Protein AF-A0A9W9HUF3-F1 (afdb_monomer_lite)

Secondary structure (DSSP, 8-state):
-PPP--PPP-PPP------------------------------PPPPPP--------PPP------------PPPPTTHHHHHHHHHSPPPPP--TTT-PPPTT--SSHHHHTT--HHHHHHHHHHTT-BSSPPGGGGGSSS-----BTSTTGGG--HHHHHHHHHHHTT-TTSTT--S--PPP-----------------

pLDDT: mean 72.05, std 20.91, range [35.06, 96.88]

Sequence (201 aa):
MPSSHFPLQRRSSCDSICSESVSVESVESIEMSSSSTSSCPSAQPSPPPYRTSSASQQPAVEPLPSTNRIKKRKFHSDFEDTLHNLARPLLPFVNNDTGAIHPEFPRTPCAFNLLTSDQLDSLARHYHQVWPAQPPTNTYPHRVRPWVGAPDESCIDLATKRQRFGHFIGMPGYLEFSNSALPIPQPMDAEGRSKRRKEEN

Organism: NCBI:txid189055

Structure (mmCIF, N/CA/C/O backbone):
data_AF-A0A9W9HUF3-F1
#
_entry.id   AF-A0A9W9HUF3-F1
#
loop_
_atom_site.group_PDB
_atom_site.id
_atom_site.type_symbol
_atom_site.label_atom_id
_atom_site.label_alt_id
_atom_site.label_comp_id
_atom_site.label_asym_id
_atom_site.label_entity_id
_atom_site.label_seq_id
_atom_site.pdbx_PDB_ins_code
_atom_site.Cartn_x
_atom_site.Cartn_y
_atom_site.Cartn_z
_atom_site.occupancy
_atom_site.B_iso_or_equiv
_atom_site.auth_seq_id
_atom_site.auth_comp_id
_atom_site.auth_asym_id
_atom_site.auth_atom_id
_atom_site.pdbx_PDB_model_num
ATOM 1 N N . MET A 1 1 ? 55.734 37.097 -0.433 1.00 44.16 1 MET A N 1
ATOM 2 C CA . MET A 1 1 ? 54.771 37.146 -1.554 1.00 44.16 1 MET A CA 1
ATOM 3 C C . MET A 1 1 ? 54.767 35.776 -2.228 1.00 44.16 1 MET A C 1
ATOM 5 O O . MET A 1 1 ? 55.731 35.473 -2.919 1.00 44.16 1 MET A O 1
ATOM 9 N N . PRO A 1 2 ? 53.791 34.904 -1.917 1.00 55.53 2 PRO A N 1
ATOM 10 C CA . PRO A 1 2 ? 53.723 33.534 -2.432 1.00 55.53 2 PRO A CA 1
ATOM 11 C C . PRO A 1 2 ? 53.022 33.476 -3.800 1.00 55.53 2 PRO A C 1
ATOM 13 O O . PRO A 1 2 ? 51.989 34.112 -3.989 1.00 55.53 2 PRO A O 1
ATOM 16 N N . SER A 1 3 ? 53.573 32.698 -4.738 1.00 57.19 3 SER A N 1
ATOM 17 C CA . SER A 1 3 ? 52.897 32.334 -5.992 1.00 57.19 3 SER A CA 1
ATOM 18 C C . SER A 1 3 ? 52.053 31.081 -5.776 1.00 57.19 3 SER A C 1
ATOM 20 O O . SER A 1 3 ? 52.559 30.032 -5.383 1.00 57.19 3 SER A O 1
ATOM 22 N N . SER A 1 4 ? 50.754 31.230 -6.004 1.00 63.00 4 SER A N 1
ATOM 23 C CA . SER A 1 4 ? 49.713 30.213 -5.920 1.00 63.00 4 SER A CA 1
ATOM 24 C C . SER A 1 4 ? 49.682 29.345 -7.180 1.00 63.00 4 SER A C 1
ATOM 26 O O . SER A 1 4 ? 49.615 29.844 -8.300 1.00 63.00 4 SER A O 1
ATOM 28 N N . HIS A 1 5 ? 49.687 28.028 -6.983 1.00 57.16 5 HIS A N 1
ATOM 29 C CA . HIS A 1 5 ? 49.526 27.019 -8.025 1.00 57.16 5 HIS A CA 1
ATOM 30 C C . HIS A 1 5 ? 48.136 26.382 -7.857 1.00 57.16 5 HIS A C 1
ATOM 32 O O . HIS A 1 5 ? 47.891 25.690 -6.872 1.00 57.16 5 HIS A O 1
ATOM 38 N N . PHE A 1 6 ? 47.224 26.623 -8.801 1.00 55.53 6 PHE A N 1
ATOM 39 C CA . PHE A 1 6 ? 45.925 25.944 -8.907 1.00 55.53 6 PHE A CA 1
ATOM 40 C C . PHE A 1 6 ? 45.850 25.238 -10.269 1.00 55.53 6 PHE A C 1
ATOM 42 O O . PHE A 1 6 ? 45.973 25.917 -11.290 1.00 55.53 6 PHE A O 1
ATOM 49 N N . PRO A 1 7 ? 45.643 23.910 -10.335 1.00 61.41 7 PRO A N 1
ATOM 50 C CA . PRO A 1 7 ? 45.345 23.234 -11.588 1.00 61.41 7 PRO A CA 1
ATOM 51 C C . PRO A 1 7 ? 43.842 23.238 -11.903 1.00 61.41 7 PRO A C 1
ATOM 53 O O . PRO A 1 7 ? 42.991 22.980 -11.053 1.00 61.41 7 PRO A O 1
ATOM 56 N N . LEU A 1 8 ? 43.565 23.541 -13.172 1.00 58.16 8 LEU A N 1
ATOM 57 C CA . LEU A 1 8 ? 42.262 23.672 -13.816 1.00 58.16 8 LEU A CA 1
ATOM 58 C C . LEU A 1 8 ? 41.515 22.337 -13.975 1.00 58.16 8 LEU A C 1
ATOM 60 O O . LEU A 1 8 ? 42.095 21.272 -14.187 1.00 58.16 8 LEU A O 1
ATOM 64 N N . GLN A 1 9 ? 40.190 22.465 -13.927 1.00 46.97 9 GLN A N 1
ATOM 65 C CA . GLN A 1 9 ? 39.161 21.445 -14.111 1.00 46.97 9 GLN A CA 1
ATOM 66 C C . GLN A 1 9 ? 39.239 20.753 -15.486 1.00 46.97 9 GLN A C 1
ATOM 68 O O . GLN A 1 9 ? 39.211 21.412 -16.524 1.00 46.97 9 GLN A O 1
ATOM 73 N N . ARG A 1 10 ? 39.199 19.412 -15.503 1.00 47.88 10 ARG A N 1
ATOM 74 C CA . ARG A 1 10 ? 38.750 18.631 -16.669 1.00 47.88 10 ARG A CA 1
ATOM 75 C C . ARG A 1 10 ? 37.233 18.461 -16.591 1.00 47.88 10 ARG A C 1
ATOM 77 O O . ARG A 1 10 ? 36.740 17.710 -15.756 1.00 47.88 10 ARG A O 1
ATOM 84 N N . ARG A 1 11 ? 36.496 19.137 -17.474 1.00 48.62 11 ARG A N 1
ATOM 85 C CA . ARG A 1 11 ? 35.105 18.786 -17.790 1.00 48.62 11 ARG A CA 1
ATOM 86 C C . ARG A 1 11 ? 35.121 17.654 -18.818 1.00 48.62 11 ARG A C 1
ATOM 88 O O . ARG A 1 11 ? 35.732 17.789 -19.873 1.00 48.62 11 ARG A O 1
ATOM 95 N N . SER A 1 12 ? 34.494 16.538 -18.460 1.00 53.53 12 SER A N 1
ATOM 96 C CA . SER A 1 12 ? 34.279 15.378 -19.324 1.00 53.53 12 SER A CA 1
ATOM 97 C C . SER A 1 12 ? 33.057 15.621 -20.203 1.00 53.53 12 SER A C 1
ATOM 99 O O . SER A 1 12 ? 31.990 15.960 -19.698 1.00 53.53 12 SER A O 1
ATOM 101 N N . SER A 1 13 ? 33.256 15.449 -21.506 1.00 47.47 13 SER A N 1
ATOM 102 C CA . SER A 1 13 ? 32.256 15.498 -22.568 1.00 47.47 13 SER A CA 1
ATOM 103 C C . SER A 1 13 ? 31.589 14.128 -22.723 1.00 47.47 13 SER A C 1
ATOM 105 O O . SER A 1 13 ? 32.287 13.114 -22.709 1.00 47.47 13 SER A O 1
ATOM 107 N N . CYS A 1 14 ? 30.265 14.101 -22.867 1.00 45.09 14 CYS A N 1
ATOM 108 C CA . CYS A 1 14 ? 29.537 13.018 -23.531 1.00 45.09 14 CYS A CA 1
ATOM 109 C C . CYS A 1 14 ? 28.148 13.523 -23.952 1.00 45.09 14 CYS A C 1
ATOM 111 O O . CYS A 1 14 ? 27.164 13.358 -23.239 1.00 45.09 14 CYS A O 1
ATOM 113 N N . ASP A 1 15 ? 28.089 14.160 -25.121 1.00 39.66 15 ASP A N 1
ATOM 114 C CA . ASP A 1 15 ? 26.855 14.296 -25.893 1.00 39.66 15 ASP A CA 1
ATOM 115 C C . ASP A 1 15 ? 26.595 12.967 -26.614 1.00 39.66 15 ASP A C 1
ATOM 117 O O . ASP A 1 15 ? 27.444 12.479 -27.364 1.00 39.66 15 ASP A O 1
ATOM 121 N N . SER A 1 16 ? 25.431 12.362 -26.381 1.00 51.06 16 SER A N 1
ATOM 122 C CA . SER A 1 16 ? 24.942 11.228 -27.165 1.00 51.06 16 SER A CA 1
ATOM 123 C C . SER A 1 16 ? 23.514 11.529 -27.604 1.00 51.06 16 SER A C 1
ATOM 125 O O . SER A 1 16 ? 22.585 11.550 -26.800 1.00 51.06 16 SER A O 1
ATOM 127 N N . ILE A 1 17 ? 23.392 11.843 -28.892 1.00 43.03 17 ILE A N 1
ATOM 128 C CA . ILE A 1 17 ? 22.164 12.162 -29.615 1.00 43.03 17 ILE A CA 1
ATOM 129 C C . ILE A 1 17 ? 21.750 10.904 -30.384 1.00 43.03 17 ILE A C 1
ATOM 131 O O . ILE A 1 17 ? 22.512 10.428 -31.220 1.00 43.03 17 ILE A O 1
ATOM 135 N N . CYS A 1 18 ? 20.554 10.391 -30.105 1.00 35.91 18 CYS A N 1
ATOM 136 C CA . CYS A 1 18 ? 19.754 9.444 -30.897 1.00 35.91 18 CYS A CA 1
ATOM 137 C C . CYS A 1 18 ? 18.349 9.486 -30.257 1.00 35.91 18 CYS A C 1
ATOM 139 O O . CYS A 1 18 ? 18.253 9.383 -29.041 1.00 35.91 18 CYS A O 1
ATOM 141 N N . SER A 1 19 ? 17.218 9.683 -30.924 1.00 39.12 19 SER A N 1
ATOM 142 C CA . SER A 1 19 ? 16.877 9.587 -32.336 1.00 39.12 19 SER A CA 1
ATOM 143 C C . SER A 1 19 ? 15.583 10.370 -32.563 1.00 39.12 19 SER A C 1
ATOM 145 O O . SER A 1 19 ? 14.679 10.316 -31.733 1.00 39.12 19 SER A O 1
ATOM 147 N N . GLU A 1 20 ? 15.461 11.019 -33.714 1.00 45.12 20 GLU A N 1
ATOM 148 C CA . GLU A 1 20 ? 14.198 11.553 -34.213 1.00 45.12 20 GLU A CA 1
ATOM 149 C C . GLU A 1 20 ? 14.094 11.144 -35.684 1.00 45.12 20 GLU A C 1
ATOM 151 O O . GLU A 1 20 ? 14.932 11.520 -36.504 1.00 45.12 20 GLU A O 1
ATOM 156 N N . SER A 1 21 ? 13.121 10.304 -36.030 1.00 50.41 21 SER A N 1
ATOM 157 C CA . SER A 1 21 ? 12.508 10.329 -37.362 1.00 50.41 21 SER A CA 1
ATOM 158 C C . SER A 1 21 ? 11.161 9.631 -37.326 1.00 50.41 21 SER A C 1
ATOM 160 O O . SER A 1 21 ? 11.008 8.488 -36.903 1.00 50.41 21 SER A O 1
ATOM 162 N N . VAL A 1 22 ? 10.198 10.407 -37.783 1.00 43.16 22 VAL A N 1
ATOM 163 C CA . VAL A 1 22 ? 8.779 10.151 -37.937 1.00 43.16 22 VAL A CA 1
ATOM 164 C C . VAL A 1 22 ? 8.557 9.320 -39.204 1.00 43.16 22 VAL A C 1
ATOM 166 O O . VAL A 1 22 ? 9.267 9.493 -40.193 1.00 43.16 22 VAL A O 1
ATOM 169 N N . SER A 1 23 ? 7.525 8.481 -39.229 1.00 40.41 23 SER A N 1
ATOM 170 C CA . SER A 1 23 ? 6.795 8.200 -40.468 1.00 40.41 23 SER A CA 1
ATOM 171 C C . SER A 1 23 ? 5.315 8.035 -40.148 1.00 40.41 23 SER A C 1
ATOM 173 O O . SER A 1 23 ? 4.920 7.269 -39.272 1.00 40.41 23 SER A O 1
ATOM 175 N N . VAL A 1 24 ? 4.551 8.881 -40.826 1.00 52.69 24 VAL A N 1
ATOM 176 C CA . VAL A 1 24 ? 3.103 9.069 -40.821 1.00 52.69 24 VAL A CA 1
ATOM 177 C C . VAL A 1 24 ? 2.468 8.287 -41.977 1.00 52.69 24 VAL A C 1
ATOM 179 O O . VAL A 1 24 ? 3.183 7.821 -42.860 1.00 52.69 24 VAL A O 1
ATOM 182 N N . GLU A 1 25 ? 1.129 8.277 -41.972 1.00 40.25 25 GLU A N 1
ATOM 183 C CA . GLU A 1 25 ? 0.195 7.916 -43.058 1.00 40.25 25 GLU A CA 1
ATOM 184 C C . GLU A 1 25 ? -0.125 6.410 -43.209 1.00 40.25 25 GLU A C 1
ATOM 186 O O . GLU A 1 25 ? 0.747 5.565 -43.089 1.00 40.25 25 GLU A O 1
ATOM 191 N N . SER A 1 26 ? -1.361 5.966 -43.469 1.00 48.19 26 SER A N 1
ATOM 192 C CA . SER A 1 26 ? -2.601 6.681 -43.784 1.00 48.19 26 SER A CA 1
ATOM 193 C C . SER A 1 26 ? -3.854 5.794 -43.604 1.00 48.19 26 SER A C 1
ATOM 195 O O . SER A 1 26 ? -3.780 4.583 -43.421 1.00 48.19 26 SER A O 1
ATOM 197 N N . VAL A 1 27 ? -4.975 6.513 -43.639 1.00 54.97 27 VAL A N 1
ATOM 198 C CA . VAL A 1 27 ? -6.432 6.271 -43.602 1.00 54.97 27 VAL A CA 1
ATOM 199 C C . VAL A 1 27 ? -7.062 5.035 -44.286 1.00 54.97 27 VAL A C 1
ATOM 201 O O . VAL A 1 27 ? -6.597 4.596 -45.327 1.00 54.97 27 VAL A O 1
ATOM 204 N N . GLU A 1 28 ? -8.183 4.548 -43.720 1.00 46.16 28 GLU A N 1
ATOM 205 C CA . GLU A 1 28 ? -9.570 4.466 -44.281 1.00 46.16 28 GLU A CA 1
ATOM 206 C C . GLU A 1 28 ? -10.438 3.551 -43.372 1.00 46.16 28 GLU A C 1
ATOM 208 O O . GLU A 1 28 ? -10.031 2.444 -43.040 1.00 46.16 28 GLU A O 1
ATOM 213 N N . SER A 1 29 ? -11.480 4.068 -42.699 1.00 39.47 29 SER A N 1
ATOM 214 C CA . SER A 1 29 ? -12.915 4.085 -43.098 1.00 39.47 29 SER A CA 1
ATOM 215 C C . SER A 1 29 ? -13.524 2.663 -43.182 1.00 39.47 29 SER A C 1
ATOM 217 O O . SER A 1 29 ? -13.001 1.816 -43.890 1.00 39.47 29 SER A O 1
ATOM 219 N N . ILE A 1 30 ? -14.605 2.298 -42.471 1.00 45.31 30 ILE A N 1
ATOM 220 C CA . ILE A 1 30 ? -16.017 2.465 -42.892 1.00 45.31 30 ILE A CA 1
ATOM 221 C C . ILE A 1 30 ? -16.962 1.819 -41.828 1.00 45.31 30 ILE A C 1
ATOM 223 O O . ILE A 1 30 ? -16.686 0.728 -41.341 1.00 45.31 30 ILE A O 1
ATOM 227 N N . GLU A 1 31 ? -18.060 2.534 -41.528 1.00 41.94 31 GLU A N 1
ATOM 228 C CA . GLU A 1 31 ? -19.448 2.154 -41.128 1.00 41.94 31 GLU A CA 1
ATOM 229 C C . GLU A 1 31 ? -19.742 1.203 -39.942 1.00 41.94 31 GLU A C 1
ATOM 231 O O . GLU A 1 31 ? -19.296 0.068 -39.857 1.00 41.94 31 GLU A O 1
ATOM 236 N N . MET A 1 32 ? -20.447 1.689 -38.907 1.00 46.16 32 MET A N 1
ATOM 237 C CA . MET A 1 32 ? -21.922 1.741 -38.747 1.00 46.16 32 MET A CA 1
ATOM 238 C C . MET A 1 32 ? -22.601 0.366 -38.743 1.00 46.16 32 MET A C 1
ATOM 240 O O . MET A 1 32 ? -22.828 -0.219 -39.795 1.00 46.16 32 MET A O 1
ATOM 244 N N . SER A 1 33 ? -23.063 -0.075 -37.566 1.00 43.34 33 SER A N 1
ATOM 245 C CA . SER A 1 33 ? -24.396 -0.674 -37.407 1.00 43.34 33 SER A CA 1
ATOM 246 C C . SER A 1 33 ? -24.811 -0.822 -35.944 1.00 43.34 33 SER A C 1
ATOM 248 O O . SER A 1 33 ? -24.026 -1.108 -35.045 1.00 43.34 33 SER A O 1
ATOM 250 N N . SER A 1 34 ? -26.094 -0.565 -35.768 1.00 44.62 34 SER A N 1
ATOM 251 C CA . SER A 1 34 ? -26.880 -0.399 -34.558 1.00 44.62 34 SER A CA 1
ATOM 252 C C . SER A 1 34 ? -27.378 -1.728 -33.978 1.00 44.62 34 SER A C 1
ATOM 254 O O . SER A 1 34 ? -27.395 -2.747 -34.663 1.00 44.62 34 SER A O 1
ATOM 256 N N . SER A 1 35 ? -27.996 -1.609 -32.797 1.00 35.06 35 SER A N 1
ATOM 257 C CA . SER A 1 35 ? -29.139 -2.401 -32.299 1.00 35.06 35 SER A CA 1
ATOM 258 C C . SER A 1 35 ? -28.846 -3.438 -31.209 1.00 35.06 35 SER A C 1
ATOM 260 O O . SER A 1 35 ? -28.323 -4.516 -31.452 1.00 35.06 35 SER A O 1
ATOM 262 N N . SER A 1 36 ? -29.303 -3.085 -30.004 1.00 41.81 36 SER A N 1
ATOM 263 C CA . SER A 1 36 ? -30.320 -3.807 -29.226 1.00 41.81 36 SER A CA 1
ATOM 264 C C . SER A 1 36 ? -30.256 -5.338 -29.181 1.00 41.81 36 SER A C 1
ATOM 266 O O . SER A 1 36 ? -30.530 -6.000 -30.173 1.00 41.81 36 SER A O 1
ATOM 268 N N . THR A 1 37 ? -30.142 -5.914 -27.982 1.00 41.84 37 THR A N 1
ATOM 269 C CA . THR A 1 37 ? -31.253 -6.646 -27.331 1.00 41.84 37 THR A CA 1
ATOM 270 C C . THR A 1 37 ? -30.838 -7.219 -25.972 1.00 41.84 37 THR A C 1
ATOM 272 O O . THR A 1 37 ? -29.719 -7.664 -25.748 1.00 41.84 37 THR A O 1
ATOM 275 N N . SER A 1 38 ? -31.806 -7.144 -25.061 1.00 48.00 38 SER A N 1
ATOM 276 C CA . SER A 1 38 ? -32.019 -7.930 -23.845 1.00 48.00 38 SER A CA 1
ATOM 277 C C . SER A 1 38 ? -31.370 -9.314 -23.796 1.00 48.00 38 SER A C 1
ATOM 279 O O . SER A 1 38 ? -31.411 -10.033 -24.790 1.00 48.00 38 SER A O 1
ATOM 281 N N . SER A 1 39 ? -30.983 -9.758 -22.593 1.00 41.34 39 SER A N 1
ATOM 282 C CA . SER A 1 39 ? -31.603 -10.915 -21.906 1.00 41.34 39 SER A CA 1
ATOM 283 C C . SER A 1 39 ? -30.833 -11.290 -20.639 1.00 41.34 39 SER A C 1
ATOM 285 O O . SER A 1 39 ? -29.720 -11.803 -20.700 1.00 41.34 39 SER A O 1
ATOM 287 N N . CYS A 1 40 ? -31.467 -11.103 -19.485 1.00 41.81 40 CYS A N 1
ATOM 288 C CA . CYS A 1 40 ? -31.129 -11.824 -18.263 1.00 41.81 40 CYS A CA 1
ATOM 289 C C . CYS A 1 40 ? -31.580 -13.288 -18.393 1.00 41.81 40 CYS A C 1
ATOM 291 O O . CYS A 1 40 ? -32.705 -13.521 -18.840 1.00 41.81 40 CYS A O 1
ATOM 293 N N . PRO A 1 41 ? -30.816 -14.253 -17.863 1.00 51.66 41 PRO A N 1
ATOM 294 C CA . PRO A 1 41 ? -31.404 -15.453 -17.297 1.00 51.66 41 PRO A CA 1
ATOM 295 C C . PRO A 1 41 ? -31.220 -15.462 -15.778 1.00 51.66 41 PRO A C 1
ATOM 297 O O . PRO A 1 41 ? -30.124 -15.555 -15.231 1.00 51.66 41 PRO A O 1
ATOM 300 N N . SER A 1 42 ? -32.370 -15.344 -15.123 1.00 46.62 42 SER A N 1
ATOM 301 C CA . SER A 1 42 ? -32.624 -15.694 -13.734 1.00 46.62 42 SER A CA 1
ATOM 302 C C . SER A 1 42 ? -32.342 -17.184 -13.512 1.00 46.62 42 SER A C 1
ATOM 304 O O . SER A 1 42 ? -32.842 -18.017 -14.266 1.00 46.62 42 SER A O 1
ATOM 306 N N . ALA A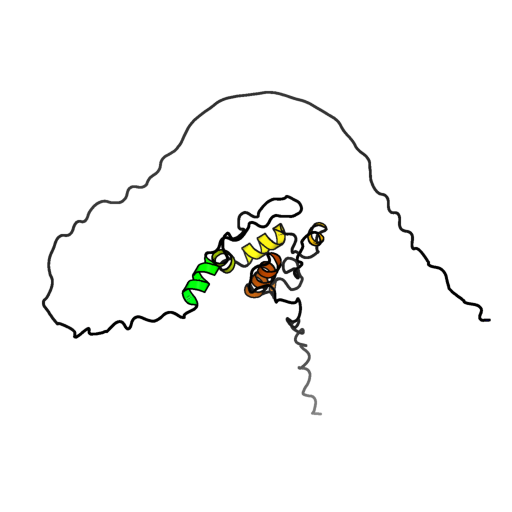 1 43 ? -31.584 -17.527 -12.472 1.00 44.72 43 ALA A 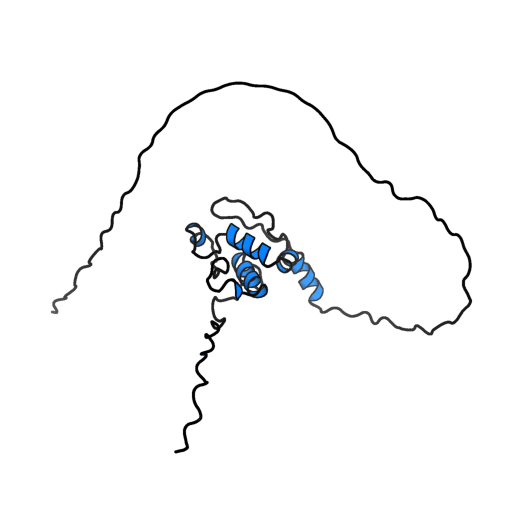N 1
ATOM 307 C CA . ALA A 1 43 ? -31.519 -18.890 -11.949 1.00 44.72 43 ALA A CA 1
ATOM 308 C C . ALA A 1 43 ? -31.251 -18.851 -10.436 1.00 44.72 43 ALA A C 1
ATOM 310 O O . ALA A 1 43 ? -30.134 -19.044 -9.964 1.00 44.72 43 ALA A O 1
ATOM 311 N N . GLN A 1 44 ? -32.309 -18.566 -9.674 1.00 55.03 44 GLN A N 1
ATOM 312 C CA . GLN A 1 44 ? -32.408 -18.954 -8.267 1.00 55.03 44 GLN A CA 1
ATOM 313 C C . GLN A 1 44 ? -32.613 -20.474 -8.177 1.00 55.03 44 GLN A C 1
ATOM 315 O O . GLN A 1 44 ? -33.595 -20.971 -8.730 1.00 55.03 44 GLN A O 1
ATOM 320 N N . PRO A 1 45 ? -31.795 -21.213 -7.415 1.00 54.44 45 PRO A N 1
ATOM 321 C CA . PRO A 1 45 ? -32.227 -22.472 -6.833 1.00 54.44 45 PRO A CA 1
ATOM 322 C C . PRO A 1 45 ? -32.958 -22.208 -5.508 1.00 54.44 45 PRO A C 1
ATOM 324 O O . PRO A 1 45 ? -32.459 -21.550 -4.595 1.00 54.44 45 PRO A O 1
ATOM 327 N N . SER A 1 46 ? -34.185 -22.710 -5.451 1.00 54.34 46 SER A N 1
ATOM 328 C CA . SER A 1 46 ? -35.129 -22.655 -4.338 1.00 54.34 46 SER A CA 1
ATOM 329 C C . SER A 1 46 ? -34.592 -23.361 -3.080 1.00 54.34 46 SER A C 1
ATOM 331 O O . SER A 1 46 ? -33.942 -24.400 -3.204 1.00 54.34 46 SER A O 1
ATOM 333 N N . PRO A 1 47 ? -34.902 -22.878 -1.863 1.00 66.94 47 PRO A N 1
ATOM 334 C CA . PRO A 1 47 ? -34.654 -23.638 -0.642 1.00 66.94 47 PRO A CA 1
ATOM 335 C C . PRO A 1 47 ? -35.673 -24.786 -0.490 1.00 66.94 47 PRO A C 1
ATOM 337 O O . PRO A 1 47 ? -36.851 -24.607 -0.819 1.00 66.94 47 PRO A O 1
ATOM 340 N N . PRO A 1 48 ? -35.257 -25.962 0.018 1.00 68.50 48 PRO A N 1
ATOM 341 C CA . PRO A 1 48 ? -36.164 -27.073 0.264 1.00 68.50 48 PRO A CA 1
ATOM 342 C C . PRO A 1 48 ? -37.136 -26.760 1.414 1.00 68.50 48 PRO A C 1
ATOM 344 O O . PRO A 1 48 ? -36.776 -26.064 2.369 1.00 68.50 48 PRO A O 1
ATOM 347 N N . PRO A 1 49 ? -38.365 -27.292 1.353 1.00 55.09 49 PRO A N 1
ATOM 348 C CA . PRO A 1 49 ? -39.382 -27.042 2.356 1.00 55.09 49 PRO A CA 1
ATOM 349 C C . PRO A 1 49 ? -39.387 -28.090 3.488 1.00 55.09 49 PRO A C 1
ATOM 351 O O . PRO A 1 49 ? -38.989 -29.239 3.316 1.00 55.09 49 PRO A O 1
ATOM 354 N N . TYR A 1 50 ? -39.956 -27.664 4.621 1.00 37.81 50 TYR A N 1
ATOM 355 C CA . TYR A 1 50 ? -40.480 -28.457 5.744 1.00 37.81 50 TYR A CA 1
ATOM 356 C C . TYR A 1 50 ? -39.475 -29.101 6.725 1.00 37.81 50 TYR A C 1
ATOM 358 O O . TYR A 1 50 ? -38.888 -30.143 6.459 1.00 37.81 50 TYR A O 1
ATOM 366 N N . ARG A 1 51 ? -39.469 -28.606 7.973 1.00 41.75 51 ARG A N 1
ATOM 367 C CA . ARG A 1 51 ? -40.042 -29.363 9.108 1.00 41.75 51 ARG A CA 1
ATOM 368 C C . ARG A 1 51 ? -40.174 -28.491 10.357 1.00 41.75 51 ARG A C 1
ATOM 370 O O . ARG A 1 51 ? -39.254 -28.350 11.155 1.00 41.75 51 ARG A O 1
ATOM 377 N N . THR A 1 52 ? -41.384 -27.982 10.563 1.00 46.44 52 THR A N 1
ATOM 378 C CA . THR A 1 52 ? -41.888 -27.645 11.894 1.00 46.44 52 THR A CA 1
ATOM 379 C C . THR A 1 52 ? -42.012 -28.953 12.670 1.00 46.44 52 THR A C 1
ATOM 381 O O . THR A 1 52 ? -42.852 -29.785 12.338 1.00 46.44 52 THR A O 1
ATOM 384 N N . SER A 1 53 ? -41.155 -29.160 13.667 1.00 47.47 53 SER A N 1
ATOM 385 C CA . SER A 1 53 ? -41.351 -30.203 14.675 1.00 47.47 53 SER A CA 1
ATOM 386 C C . SER A 1 53 ? -41.628 -29.516 16.001 1.00 47.47 53 SER A C 1
ATOM 388 O O . SER A 1 53 ? -40.751 -28.940 16.637 1.00 47.47 53 SER A O 1
ATOM 390 N N . SER A 1 54 ? -42.905 -29.530 16.345 1.00 43.41 54 SER A N 1
ATOM 391 C CA . SER A 1 54 ? -43.464 -29.217 17.645 1.00 43.41 54 SER A CA 1
ATOM 392 C C . SER A 1 54 ? -43.016 -30.229 18.703 1.00 43.41 54 SER A C 1
ATOM 394 O O . SER A 1 54 ? -43.172 -31.426 18.491 1.00 43.41 54 SER A O 1
ATOM 396 N N . ALA A 1 55 ? -42.619 -29.686 19.854 1.00 43.16 55 ALA A N 1
ATOM 397 C CA . ALA A 1 55 ? -42.935 -30.148 21.207 1.00 43.16 55 ALA A CA 1
ATOM 398 C C . ALA A 1 55 ? -42.389 -31.494 21.733 1.00 43.16 55 ALA A C 1
ATOM 400 O O . ALA A 1 55 ? -42.386 -32.519 21.061 1.00 43.16 55 ALA A O 1
ATOM 401 N N . SER A 1 56 ? -42.123 -31.459 23.050 1.00 43.03 56 SER A N 1
ATOM 402 C CA . SER A 1 56 ? -41.865 -32.574 23.978 1.00 43.03 56 SER A CA 1
ATOM 403 C C . SER A 1 56 ? -40.414 -33.099 23.947 1.00 43.03 56 SER A C 1
ATOM 405 O O . SER A 1 56 ? -39.938 -33.529 22.912 1.00 43.03 56 SER A O 1
ATOM 407 N N . GLN A 1 57 ? -39.618 -33.124 25.022 1.00 49.31 57 GLN A N 1
ATOM 408 C CA . GLN A 1 57 ? -39.887 -33.109 26.464 1.00 49.31 57 GLN A CA 1
ATOM 409 C C . GLN A 1 57 ? -38.664 -32.523 27.195 1.00 49.31 57 GLN A C 1
ATOM 411 O O . GLN A 1 57 ? -37.529 -32.892 26.898 1.00 49.31 57 GLN A O 1
ATOM 416 N N . GLN A 1 58 ? -38.891 -31.636 28.168 1.00 51.97 58 GLN A N 1
ATOM 417 C CA . GLN A 1 58 ? -37.909 -31.345 29.215 1.00 51.97 58 GLN A CA 1
ATOM 418 C C . GLN A 1 58 ? -37.978 -32.459 30.270 1.00 51.97 58 GLN A C 1
ATOM 420 O O . GLN A 1 58 ? -39.068 -32.699 30.793 1.00 51.97 58 GLN A O 1
ATOM 425 N N . PRO A 1 59 ? -36.859 -33.091 30.658 1.00 49.22 59 PRO A N 1
ATOM 426 C CA . PRO A 1 59 ? -36.740 -33.695 31.969 1.00 49.22 59 PRO A CA 1
ATOM 427 C C . PRO A 1 59 ? -36.292 -32.650 32.999 1.00 49.22 59 PRO A C 1
ATOM 429 O O . PRO 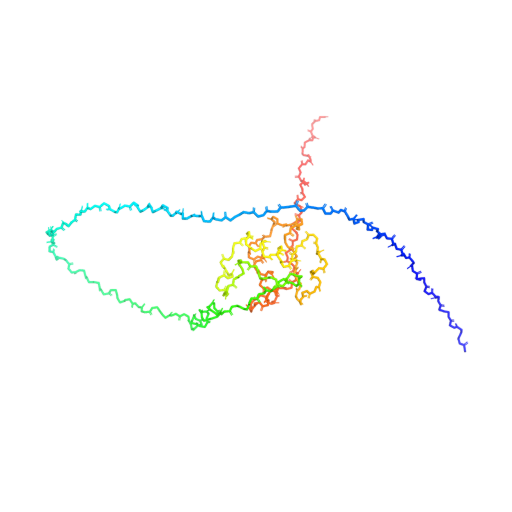A 1 59 ? -35.549 -31.708 32.717 1.00 49.22 59 PRO A O 1
ATOM 432 N N . ALA A 1 60 ? -36.835 -32.827 34.193 1.00 52.56 60 ALA A N 1
ATOM 433 C CA . ALA A 1 60 ? -36.799 -31.938 35.333 1.00 52.56 60 ALA A CA 1
ATOM 434 C C . ALA A 1 60 ? -35.400 -31.760 35.961 1.00 52.56 60 ALA A C 1
ATOM 436 O O . ALA A 1 60 ? -34.695 -32.727 36.215 1.00 52.56 60 ALA A O 1
ATOM 437 N N . VAL A 1 61 ? -35.094 -30.493 36.257 1.00 59.16 61 VAL A N 1
ATOM 438 C CA . VAL A 1 61 ? -34.450 -29.947 37.468 1.00 59.16 61 VAL A CA 1
ATOM 439 C C . VAL A 1 61 ? -33.191 -30.646 38.010 1.00 59.16 61 VAL A C 1
ATOM 441 O O . VAL A 1 61 ? -33.275 -31.586 38.791 1.00 59.16 61 VAL A O 1
ATOM 444 N N . GLU A 1 62 ? -32.041 -30.002 37.794 1.00 57.84 62 GLU A N 1
ATOM 445 C CA . GLU A 1 62 ? -30.995 -29.898 38.819 1.00 57.84 62 GLU A CA 1
ATOM 446 C C . GLU A 1 62 ? -30.424 -28.460 38.802 1.00 57.84 62 GLU A C 1
ATOM 448 O O . GLU A 1 62 ? -29.856 -28.035 37.789 1.00 57.84 62 GLU A O 1
ATOM 453 N N . PRO A 1 63 ? -30.627 -27.634 39.850 1.00 54.88 63 PRO A N 1
ATOM 454 C CA . PRO A 1 63 ? -30.119 -26.270 39.873 1.00 54.88 63 PRO A CA 1
ATOM 455 C C . PRO A 1 63 ? -28.638 -26.289 40.264 1.00 54.88 63 PRO A C 1
ATOM 457 O O . PRO A 1 63 ? -28.285 -26.314 41.442 1.00 54.88 63 PRO A O 1
ATOM 460 N N . LEU A 1 64 ? -27.757 -26.249 39.263 1.00 61.31 64 LEU A N 1
ATOM 461 C CA . LEU A 1 64 ? -26.343 -25.957 39.485 1.00 61.31 64 LEU A CA 1
ATOM 462 C C . LEU A 1 64 ? -26.207 -24.583 40.174 1.00 61.31 64 LEU A C 1
ATOM 464 O O . LEU A 1 64 ? -26.801 -23.610 39.693 1.00 61.31 64 LEU A O 1
ATOM 468 N N . PRO A 1 65 ? -25.373 -24.431 41.219 1.00 53.06 65 PRO A N 1
ATOM 469 C CA . PRO A 1 65 ? -24.999 -23.122 41.735 1.00 53.06 65 PRO A CA 1
ATOM 470 C C . PRO A 1 65 ? -24.052 -22.429 40.741 1.00 53.06 65 PRO A C 1
ATOM 472 O O . PRO A 1 65 ? -22.847 -22.323 40.956 1.00 53.06 65 PRO A O 1
ATOM 475 N N . SER A 1 66 ? -24.593 -21.929 39.627 1.00 59.00 66 SER A N 1
ATOM 476 C CA . SER A 1 66 ? -23.873 -21.043 38.713 1.00 59.00 66 SER A CA 1
ATOM 477 C C . SER A 1 66 ? -23.881 -19.629 39.285 1.00 59.00 66 SER A C 1
ATOM 479 O O . SER A 1 66 ? -24.588 -18.735 38.830 1.00 59.00 66 SER A O 1
ATOM 481 N N . THR A 1 67 ? -23.068 -19.414 40.316 1.00 59.72 67 THR A N 1
ATOM 482 C CA . THR A 1 67 ? -22.597 -18.070 40.665 1.00 59.72 67 THR A CA 1
ATOM 483 C C . THR A 1 67 ? -21.207 -17.852 40.081 1.00 59.72 67 THR A C 1
ATOM 485 O O . THR A 1 67 ? -20.303 -17.334 40.732 1.00 59.72 67 THR A O 1
ATOM 488 N N . ASN A 1 68 ? -21.034 -18.179 38.797 1.00 59.44 68 ASN A N 1
ATOM 489 C CA . ASN A 1 68 ? -19.948 -17.597 38.022 1.00 59.44 68 ASN A CA 1
ATOM 490 C C . ASN A 1 68 ? -20.279 -16.118 37.816 1.00 59.44 68 ASN A C 1
ATOM 492 O O . ASN A 1 68 ? -20.824 -15.707 36.795 1.00 59.44 68 ASN A O 1
ATOM 496 N N . ARG A 1 69 ? -19.966 -15.306 38.836 1.00 61.88 69 ARG A N 1
ATOM 497 C CA . ARG A 1 69 ? -19.818 -13.860 38.703 1.00 61.88 69 ARG A CA 1
ATOM 498 C C . ARG A 1 69 ? -18.830 -13.648 37.566 1.00 61.88 69 ARG A C 1
ATOM 500 O O . ARG A 1 69 ? -17.621 -13.755 37.769 1.00 61.88 69 ARG A O 1
ATOM 507 N N . ILE A 1 70 ? -19.354 -13.369 36.375 1.00 65.44 70 ILE A N 1
ATOM 508 C CA . ILE A 1 70 ? -18.582 -12.897 35.234 1.00 65.44 70 ILE A CA 1
ATOM 509 C C . ILE A 1 70 ? -17.954 -11.589 35.709 1.00 65.44 70 ILE A C 1
ATOM 511 O O . ILE A 1 70 ? -18.588 -10.533 35.719 1.00 65.44 70 ILE A O 1
ATOM 515 N N . LYS A 1 71 ? -16.725 -11.677 36.226 1.00 68.81 71 LYS A N 1
ATOM 516 C CA . LYS A 1 71 ? -15.932 -10.511 36.590 1.00 68.81 71 LYS A CA 1
ATOM 517 C C . LYS A 1 71 ? -15.799 -9.722 35.295 1.00 68.81 71 LYS A C 1
ATOM 519 O O . LYS A 1 71 ? -15.162 -10.204 34.360 1.00 68.81 71 LYS A O 1
ATOM 524 N N . LYS A 1 72 ? -16.457 -8.558 35.212 1.00 69.56 72 LYS A N 1
ATOM 525 C CA . LYS A 1 72 ? -16.329 -7.653 34.066 1.00 69.56 72 LYS A CA 1
ATOM 526 C C . LYS A 1 72 ? -14.839 -7.394 33.879 1.00 69.56 72 LYS A C 1
ATOM 528 O O . LYS A 1 72 ? -14.206 -6.776 34.736 1.00 69.56 72 LYS A O 1
ATOM 533 N N . ARG A 1 73 ? -14.270 -7.957 32.813 1.00 75.88 73 ARG A N 1
ATOM 534 C CA . ARG A 1 73 ? -12.867 -7.748 32.470 1.00 75.88 73 ARG A CA 1
ATOM 535 C C . ARG A 1 73 ? -12.743 -6.267 32.148 1.00 75.88 73 ARG A C 1
ATOM 537 O O . ARG A 1 73 ? -13.419 -5.775 31.252 1.00 75.88 73 ARG A O 1
ATOM 544 N N . LYS A 1 74 ? -11.953 -5.553 32.943 1.00 79.56 74 LYS A N 1
ATOM 545 C CA . LYS A 1 74 ? -11.599 -4.171 32.639 1.00 79.56 74 LYS A CA 1
ATOM 546 C C . LYS A 1 74 ? -10.631 -4.234 31.460 1.00 79.56 74 LYS A C 1
ATOM 548 O O . LYS A 1 74 ? -9.638 -4.957 31.539 1.00 79.56 74 LYS A O 1
ATOM 553 N N . PHE A 1 75 ? -10.976 -3.574 30.360 1.00 83.00 75 PHE A N 1
ATOM 554 C CA . PHE A 1 75 ? -10.070 -3.419 29.226 1.00 83.00 75 PHE A CA 1
ATOM 555 C C . PHE A 1 75 ? -8.867 -2.562 29.638 1.00 83.00 75 PHE A C 1
ATOM 557 O O . PHE A 1 75 ? -8.920 -1.857 30.651 1.00 83.00 75 PHE A O 1
ATOM 564 N N . HIS A 1 76 ? -7.774 -2.657 28.877 1.00 86.06 76 HIS A N 1
ATOM 565 C CA . HIS A 1 76 ? -6.657 -1.724 29.016 1.00 86.06 76 HIS A CA 1
ATOM 566 C C . HIS A 1 76 ? -7.171 -0.293 28.803 1.00 86.06 76 HIS A C 1
ATOM 568 O O . HIS A 1 76 ? -8.073 -0.103 27.985 1.00 86.06 76 HIS A O 1
ATOM 574 N N . SER A 1 77 ? -6.618 0.692 29.516 1.00 88.38 77 SER A N 1
ATOM 575 C CA . SER A 1 77 ? -7.042 2.099 29.398 1.00 88.38 77 SER A CA 1
ATOM 576 C C . SER A 1 77 ? -7.028 2.581 27.948 1.00 88.38 77 SER A C 1
ATOM 578 O O . SER A 1 77 ? -7.958 3.246 27.512 1.00 88.38 77 SER A O 1
ATOM 580 N N . ASP A 1 78 ? -6.025 2.137 27.193 1.00 88.81 78 ASP A N 1
ATOM 581 C CA . ASP A 1 78 ? -5.736 2.630 25.842 1.00 88.81 78 ASP A CA 1
ATOM 582 C C . ASP A 1 78 ? -6.432 1.806 24.743 1.00 88.81 78 ASP A C 1
ATOM 584 O O . ASP A 1 78 ? -6.162 1.970 23.551 1.00 88.81 78 ASP A O 1
ATOM 588 N N . PHE A 1 79 ? -7.291 0.853 25.121 1.00 90.75 79 PHE A N 1
ATOM 589 C CA . PHE A 1 79 ? -7.968 -0.022 24.164 1.00 90.75 79 PHE A CA 1
ATOM 590 C C . PHE A 1 79 ? -8.869 0.773 23.214 1.00 90.75 79 PHE A C 1
ATOM 592 O O . PHE A 1 79 ? -8.802 0.581 22.001 1.00 90.75 79 PHE A O 1
ATOM 599 N N . GLU A 1 80 ? -9.662 1.695 23.761 1.00 92.69 80 GLU A N 1
ATOM 600 C CA . GLU A 1 80 ? -10.572 2.533 22.975 1.00 92.69 80 GLU A CA 1
ATOM 601 C C . GLU A 1 80 ? -9.804 3.484 22.051 1.00 92.69 80 GLU A C 1
ATOM 603 O O . GLU A 1 80 ? -10.131 3.592 20.870 1.00 92.69 80 GLU A O 1
ATOM 608 N N . ASP A 1 81 ? -8.719 4.093 22.540 1.00 92.31 81 ASP A N 1
ATOM 609 C CA . ASP A 1 81 ? -7.860 4.961 21.727 1.00 92.31 81 ASP A CA 1
ATOM 610 C C . ASP A 1 81 ? -7.213 4.185 20.573 1.00 92.31 81 ASP A C 1
ATOM 612 O O . ASP A 1 81 ? -7.143 4.658 19.435 1.00 92.31 81 ASP A O 1
ATOM 616 N N . THR A 1 82 ? -6.787 2.948 20.836 1.00 91.25 82 THR A N 1
ATOM 617 C CA . THR A 1 82 ? -6.229 2.063 19.810 1.00 91.25 82 THR A CA 1
ATOM 618 C C . THR A 1 82 ? -7.280 1.700 18.764 1.00 91.25 82 THR A C 1
ATOM 620 O O . THR A 1 82 ? -7.003 1.789 17.567 1.00 91.25 82 THR A O 1
ATOM 623 N N . LEU A 1 83 ? -8.497 1.331 19.179 1.00 93.00 83 LEU A N 1
ATOM 624 C CA . LEU A 1 83 ? -9.595 1.044 18.253 1.00 93.00 83 LEU A CA 1
ATOM 625 C C . LEU A 1 83 ? -9.958 2.264 17.406 1.00 93.00 83 LEU A C 1
ATOM 627 O O . LEU A 1 83 ? -10.141 2.135 16.194 1.00 93.00 83 LEU A O 1
ATOM 631 N N . HIS A 1 84 ? -10.007 3.445 18.021 1.00 93.75 84 HIS A N 1
ATOM 632 C CA . HIS A 1 84 ? -10.263 4.697 17.324 1.00 93.75 84 HIS A CA 1
ATOM 633 C C . HIS A 1 84 ? -9.198 4.969 16.252 1.00 93.75 84 HIS A C 1
ATOM 635 O O . HIS A 1 84 ? -9.528 5.245 15.097 1.00 93.75 84 HIS A O 1
ATOM 641 N N . ASN A 1 85 ? -7.918 4.803 16.598 1.00 92.06 85 ASN A N 1
ATOM 642 C CA . ASN A 1 85 ? -6.808 4.966 15.659 1.00 92.06 85 ASN A CA 1
ATOM 643 C C . ASN A 1 85 ? -6.860 3.945 14.516 1.00 92.06 85 ASN A C 1
ATOM 645 O O . ASN A 1 85 ? -6.634 4.301 13.361 1.00 92.06 85 ASN A O 1
ATOM 649 N N . LEU A 1 86 ? -7.200 2.688 14.809 1.00 92.75 86 LEU A N 1
ATOM 650 C CA . LEU A 1 86 ? -7.323 1.628 13.807 1.00 92.75 86 LEU A CA 1
ATOM 651 C C . LEU A 1 86 ? -8.504 1.839 12.848 1.00 92.75 86 LEU A C 1
ATOM 653 O O . LEU A 1 86 ? -8.425 1.424 11.689 1.00 92.75 86 LEU A O 1
ATOM 657 N N . ALA A 1 87 ? -9.572 2.488 13.311 1.00 94.69 87 ALA A N 1
ATOM 658 C CA . ALA A 1 87 ? -10.754 2.814 12.518 1.00 94.69 87 ALA A CA 1
ATOM 659 C C . ALA A 1 87 ? -10.633 4.136 11.739 1.00 94.69 87 ALA A C 1
ATOM 661 O O . ALA A 1 87 ? -11.462 4.406 10.867 1.00 94.69 87 ALA A O 1
ATOM 662 N N . ARG A 1 88 ? -9.615 4.960 12.026 1.00 94.38 88 ARG A N 1
ATOM 663 C CA . ARG A 1 88 ? -9.413 6.254 11.366 1.00 94.38 88 ARG A CA 1
ATOM 664 C C . ARG A 1 88 ? -9.270 6.076 9.844 1.00 94.38 88 ARG A C 1
ATOM 666 O O . ARG A 1 88 ? -8.560 5.171 9.408 1.00 94.38 88 ARG A O 1
ATOM 673 N N . PRO A 1 89 ? -9.889 6.931 9.013 1.00 94.31 89 PRO A N 1
ATOM 674 C CA . PRO A 1 89 ? -9.690 6.872 7.570 1.00 94.31 89 PRO A CA 1
ATOM 675 C C . PRO A 1 89 ? -8.250 7.246 7.192 1.00 94.31 89 PRO A C 1
ATOM 677 O O . PRO A 1 89 ? -7.710 8.248 7.668 1.00 94.31 89 PRO A O 1
ATOM 680 N N . LEU A 1 90 ? -7.644 6.445 6.316 1.00 92.19 90 LEU A N 1
ATOM 681 C CA . LEU A 1 90 ? -6.397 6.762 5.626 1.00 92.19 90 LEU A CA 1
ATOM 682 C C . LEU A 1 90 ? -6.696 7.607 4.389 1.00 92.19 90 LEU A C 1
ATOM 684 O O . LEU A 1 90 ? -7.668 7.363 3.672 1.00 92.19 90 LEU A O 1
ATOM 688 N N . LEU A 1 91 ? -5.835 8.592 4.135 1.00 90.56 91 LEU A N 1
ATOM 689 C CA . LEU A 1 91 ? -5.898 9.370 2.905 1.00 90.56 91 LEU A CA 1
ATOM 690 C C . LEU A 1 91 ? -5.425 8.513 1.725 1.00 90.56 91 LEU A C 1
ATOM 692 O O . LEU A 1 91 ? -4.450 7.772 1.872 1.00 90.56 91 LEU A O 1
ATOM 696 N N . PRO A 1 92 ? -6.095 8.604 0.564 1.00 88.56 92 PRO A N 1
ATOM 697 C CA . PRO A 1 92 ? -5.675 7.871 -0.616 1.00 88.56 92 PRO A CA 1
ATOM 698 C C . PRO A 1 92 ? -4.301 8.359 -1.076 1.00 88.56 92 PRO A C 1
ATOM 700 O O . PRO A 1 92 ? -4.067 9.561 -1.198 1.00 88.56 92 PRO A O 1
ATOM 703 N N . PHE A 1 93 ? -3.404 7.416 -1.347 1.00 92.44 93 PHE A N 1
ATOM 704 C CA . PHE A 1 93 ? -2.106 7.700 -1.946 1.00 92.44 93 PHE A CA 1
ATOM 705 C C . PHE A 1 93 ? -2.193 7.539 -3.469 1.00 92.44 93 PHE A C 1
ATOM 707 O O . PHE A 1 93 ? -2.909 6.664 -3.959 1.00 92.44 93 PHE A O 1
ATOM 714 N N . VAL A 1 94 ? -1.507 8.399 -4.222 1.00 93.75 94 VAL A N 1
ATOM 715 C CA . VAL A 1 94 ? -1.571 8.432 -5.693 1.00 93.75 94 VAL A CA 1
ATOM 716 C C . VAL A 1 94 ? -0.224 8.077 -6.300 1.00 93.75 94 VAL A C 1
ATOM 718 O O . VAL A 1 94 ? 0.824 8.339 -5.714 1.00 93.75 94 VAL A O 1
ATOM 721 N N . ASN A 1 95 ? -0.252 7.451 -7.473 1.00 93.88 95 ASN A N 1
ATOM 722 C CA . ASN A 1 95 ? 0.954 7.258 -8.262 1.00 93.88 95 ASN A CA 1
ATOM 723 C C . ASN A 1 95 ? 1.377 8.606 -8.868 1.00 93.88 95 ASN A C 1
ATOM 725 O O . ASN A 1 95 ? 0.555 9.270 -9.493 1.00 93.88 95 ASN A O 1
ATOM 729 N N . ASN A 1 96 ? 2.641 8.995 -8.706 1.00 92.00 96 ASN A N 1
ATOM 730 C CA . ASN A 1 96 ? 3.160 10.266 -9.214 1.00 92.00 96 ASN A CA 1
ATOM 731 C C . ASN A 1 96 ? 3.164 10.383 -10.748 1.00 92.00 96 ASN A C 1
ATOM 733 O O . ASN A 1 96 ? 3.108 11.502 -11.247 1.00 92.00 96 ASN A O 1
ATOM 737 N N . ASP A 1 97 ? 3.185 9.274 -11.490 1.00 92.94 97 ASP A N 1
ATOM 738 C CA . ASP A 1 97 ? 3.141 9.324 -12.958 1.00 92.94 97 ASP A CA 1
ATOM 739 C C . ASP A 1 97 ? 1.715 9.370 -13.490 1.00 92.94 97 ASP A C 1
ATOM 741 O O . ASP A 1 97 ? 1.361 10.211 -14.309 1.00 92.94 97 ASP A O 1
ATOM 745 N N . THR A 1 98 ? 0.887 8.419 -13.051 1.00 93.50 98 THR A N 1
ATOM 746 C CA . THR A 1 98 ? -0.465 8.231 -13.596 1.00 93.50 98 THR A CA 1
ATOM 747 C C . THR A 1 98 ? -1.508 9.074 -12.861 1.00 93.50 98 THR A C 1
ATOM 749 O O . THR A 1 98 ? -2.612 9.262 -13.359 1.00 93.50 98 THR A O 1
ATOM 752 N N . GLY A 1 99 ? -1.220 9.517 -11.634 1.00 93.94 99 GLY A N 1
ATOM 753 C CA . GLY A 1 99 ? -2.204 10.119 -10.727 1.00 93.94 99 GLY A CA 1
ATOM 754 C C . GLY A 1 99 ? -3.248 9.129 -10.189 1.00 93.94 99 GLY A C 1
ATOM 755 O O . GLY A 1 99 ? -4.137 9.515 -9.434 1.00 93.94 99 GLY A O 1
ATOM 756 N N . ALA A 1 100 ? -3.160 7.849 -10.563 1.00 94.50 100 ALA A N 1
ATOM 757 C CA . ALA A 1 100 ? -4.136 6.827 -10.211 1.00 94.50 100 ALA A CA 1
ATOM 758 C C . ALA A 1 100 ? -3.873 6.220 -8.825 1.00 94.50 100 ALA A C 1
ATOM 760 O O . ALA A 1 100 ? -2.727 5.966 -8.434 1.00 94.50 100 ALA A O 1
ATOM 761 N N . ILE A 1 101 ? -4.959 5.925 -8.111 1.00 95.19 101 ILE A N 1
ATOM 762 C CA . ILE A 1 101 ? -4.947 5.207 -6.831 1.00 95.19 101 ILE A CA 1
ATOM 763 C C . ILE A 1 101 ? -4.986 3.701 -7.115 1.00 95.19 101 ILE A C 1
ATOM 765 O O . ILE A 1 101 ? -5.734 3.252 -7.984 1.00 95.19 101 ILE A O 1
ATOM 769 N N . HIS A 1 102 ? -4.210 2.911 -6.371 1.00 95.12 102 HIS A N 1
ATOM 770 C CA . HIS A 1 102 ? -4.271 1.451 -6.478 1.00 95.12 102 HIS A CA 1
ATOM 771 C C . HIS A 1 102 ? -5.621 0.913 -5.950 1.00 95.12 102 HIS A C 1
ATOM 773 O O . HIS A 1 102 ? -6.050 1.329 -4.870 1.00 95.12 102 HIS A O 1
ATOM 779 N N . PRO A 1 103 ? -6.285 -0.039 -6.634 1.00 93.81 103 PRO A N 1
ATOM 780 C CA . PRO A 1 103 ? -7.606 -0.539 -6.231 1.00 93.81 103 PRO A CA 1
ATOM 781 C C . PRO A 1 103 ? -7.619 -1.189 -4.840 1.00 93.81 103 PRO A C 1
ATOM 783 O O . PRO A 1 103 ? -8.602 -1.074 -4.112 1.00 93.81 103 PRO A O 1
ATOM 786 N N . GLU A 1 104 ? -6.517 -1.830 -4.448 1.00 93.88 104 GLU A N 1
ATOM 787 C CA . GLU A 1 104 ? -6.368 -2.465 -3.130 1.00 93.88 104 GLU A CA 1
ATOM 788 C C . GLU A 1 104 ? -5.773 -1.534 -2.064 1.00 93.88 104 GLU A C 1
ATOM 790 O O . GLU A 1 104 ? -5.336 -1.992 -1.009 1.00 93.88 104 GLU A O 1
ATOM 795 N N . PHE A 1 105 ? -5.694 -0.225 -2.323 1.00 94.69 105 PHE A N 1
ATOM 796 C CA . PHE A 1 105 ? -5.163 0.697 -1.326 1.00 94.69 105 PHE A CA 1
ATOM 797 C C . PHE A 1 105 ? -6.047 0.694 -0.060 1.00 94.69 105 PHE A C 1
ATOM 799 O O . PHE A 1 105 ? -7.269 0.873 -0.154 1.00 94.69 105 PHE A O 1
ATOM 806 N N . PRO A 1 106 ? -5.468 0.488 1.138 1.00 94.69 106 PRO A N 1
ATOM 807 C CA . PRO A 1 106 ? -6.243 0.337 2.360 1.00 94.69 106 PRO A CA 1
ATOM 808 C C . PRO A 1 106 ? -6.898 1.657 2.771 1.00 94.69 106 PRO A C 1
ATOM 810 O O . PRO A 1 106 ? -6.275 2.715 2.780 1.00 94.69 106 PRO A O 1
ATOM 813 N N . ARG A 1 107 ? -8.167 1.581 3.179 1.00 94.56 107 ARG A N 1
ATOM 814 C CA . ARG A 1 107 ? -8.939 2.756 3.619 1.00 94.56 107 ARG A CA 1
ATOM 815 C C . ARG A 1 107 ? -8.733 3.114 5.087 1.00 94.56 107 ARG A C 1
ATOM 817 O O . ARG A 1 107 ? -9.103 4.209 5.489 1.00 94.56 107 ARG A O 1
ATOM 824 N N . THR A 1 108 ? -8.193 2.203 5.892 1.00 95.56 108 THR A N 1
ATOM 825 C CA . THR A 1 108 ? -7.963 2.389 7.333 1.00 95.56 108 THR A CA 1
ATOM 826 C C . THR A 1 108 ? -6.665 1.696 7.762 1.00 95.56 108 THR A C 1
ATOM 828 O O . THR A 1 108 ? -6.245 0.738 7.100 1.00 95.56 108 THR A O 1
ATOM 831 N N . PRO A 1 109 ? -6.031 2.107 8.879 1.00 94.31 109 PRO A N 1
ATOM 832 C CA . PRO A 1 109 ? -4.869 1.414 9.431 1.00 94.31 109 PRO A CA 1
ATOM 833 C C .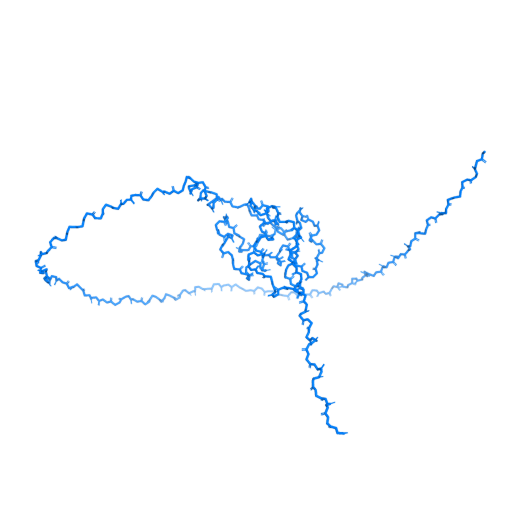 PRO A 1 109 ? -5.160 -0.047 9.771 1.00 94.31 109 PRO A C 1
ATOM 835 O O . PRO A 1 109 ? -4.304 -0.908 9.584 1.00 94.31 109 PRO A O 1
ATOM 838 N N . CYS A 1 110 ? -6.379 -0.351 10.229 1.00 94.88 110 CYS A N 1
ATOM 839 C CA . CYS A 1 110 ? -6.811 -1.729 10.442 1.00 94.88 110 CYS A CA 1
ATOM 840 C C . CYS A 1 110 ? -6.721 -2.548 9.148 1.00 94.88 110 CYS A C 1
ATOM 842 O O . CYS A 1 110 ? -6.071 -3.589 9.133 1.00 94.88 110 CYS A O 1
ATOM 844 N N . ALA A 1 111 ? -7.292 -2.047 8.046 1.00 95.50 111 ALA A N 1
ATOM 845 C CA . ALA A 1 111 ? -7.247 -2.729 6.753 1.00 95.50 111 ALA A CA 1
ATOM 846 C C . ALA A 1 111 ? -5.810 -2.894 6.233 1.00 95.50 111 ALA A C 1
ATOM 848 O O . ALA A 1 111 ? -5.458 -3.955 5.726 1.00 95.50 111 ALA A O 1
ATOM 849 N N . PHE A 1 112 ? -4.958 -1.882 6.422 1.00 95.69 112 PHE A N 1
ATOM 850 C CA . PHE A 1 112 ? -3.533 -1.959 6.094 1.00 95.69 112 PHE A CA 1
ATOM 851 C C . PHE A 1 112 ? -2.836 -3.124 6.818 1.00 95.69 112 PHE A C 1
ATOM 853 O O . PHE A 1 112 ? -2.110 -3.902 6.202 1.00 95.69 112 PHE A O 1
ATOM 860 N N . ASN A 1 113 ? -3.105 -3.298 8.117 1.00 93.50 113 ASN A N 1
ATOM 861 C CA . ASN A 1 113 ? -2.529 -4.382 8.919 1.00 93.50 113 ASN A CA 1
ATOM 862 C C . ASN A 1 113 ? -3.042 -5.780 8.526 1.00 93.50 113 ASN A C 1
ATOM 864 O O . ASN A 1 113 ? -2.530 -6.780 9.032 1.00 93.50 113 ASN A O 1
ATOM 868 N N . LEU A 1 114 ? -4.031 -5.876 7.637 1.00 95.88 114 LEU A N 1
ATOM 869 C CA . LEU A 1 114 ? -4.554 -7.137 7.115 1.00 95.88 114 LEU A CA 1
ATOM 870 C C . LEU A 1 114 ? -4.033 -7.468 5.707 1.00 95.88 114 LEU A C 1
ATOM 872 O O . LEU A 1 114 ? -4.273 -8.576 5.239 1.00 95.88 114 LEU A O 1
ATOM 876 N N . LEU A 1 115 ? -3.280 -6.568 5.060 1.00 95.75 115 LEU A N 1
ATOM 877 C CA . LEU A 1 115 ? -2.757 -6.780 3.705 1.00 95.75 115 LEU A CA 1
ATOM 878 C C . LEU A 1 115 ? -1.822 -7.990 3.619 1.00 95.75 115 LEU A C 1
ATOM 880 O O . LEU A 1 115 ? -0.933 -8.159 4.461 1.00 95.75 115 LEU A O 1
ATOM 884 N N . THR A 1 116 ? -1.991 -8.811 2.587 1.00 96.88 116 THR A N 1
ATOM 885 C CA . THR A 1 116 ? -1.126 -9.970 2.330 1.00 96.88 116 THR A CA 1
ATOM 886 C C . THR A 1 116 ? 0.218 -9.553 1.725 1.00 96.88 116 THR A C 1
ATOM 888 O O . THR A 1 116 ? 0.417 -8.398 1.344 1.00 96.88 116 THR A O 1
ATOM 891 N N . SER A 1 117 ? 1.159 -10.499 1.633 1.00 95.44 117 SER A N 1
ATOM 892 C CA . SER A 1 117 ? 2.449 -10.252 0.972 1.00 95.44 117 SER A CA 1
ATOM 893 C C . SER A 1 117 ? 2.247 -9.818 -0.478 1.00 95.44 117 SER A C 1
ATOM 895 O O . SER A 1 117 ? 2.783 -8.792 -0.885 1.00 95.44 117 SER A O 1
ATOM 897 N N . ASP A 1 118 ? 1.418 -10.546 -1.227 1.00 95.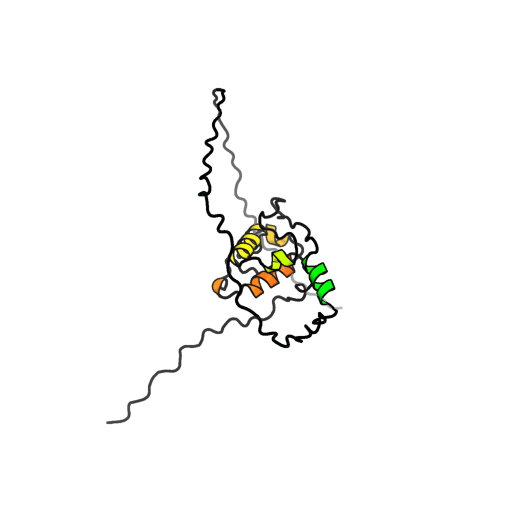88 118 ASP A N 1
ATOM 898 C CA . ASP A 1 118 ? 1.195 -10.288 -2.652 1.00 95.88 118 ASP A CA 1
ATOM 899 C C . ASP A 1 118 ? 0.557 -8.916 -2.898 1.00 95.88 118 ASP A C 1
ATOM 901 O O . ASP A 1 118 ? 0.919 -8.216 -3.845 1.00 95.88 118 ASP A O 1
ATOM 905 N N . GLN A 1 119 ? -0.351 -8.494 -2.011 1.00 96.88 119 GLN A N 1
ATOM 906 C CA . GLN A 1 119 ? -0.975 -7.171 -2.071 1.00 96.88 119 GLN A CA 1
ATOM 907 C C . GLN A 1 119 ? 0.046 -6.057 -1.837 1.00 96.88 119 GLN A C 1
ATOM 909 O O . GLN A 1 119 ? 0.043 -5.050 -2.545 1.00 96.88 119 GLN A O 1
ATOM 914 N N . LEU A 1 120 ? 0.960 -6.237 -0.879 1.00 96.00 120 LEU A N 1
ATOM 915 C CA . LEU A 1 120 ? 2.050 -5.286 -0.645 1.00 96.00 120 LEU A CA 1
ATOM 916 C C . LEU A 1 120 ? 3.018 -5.234 -1.825 1.00 96.00 120 LEU A C 1
ATOM 918 O O . LEU A 1 120 ? 3.485 -4.153 -2.173 1.00 96.00 120 LEU A O 1
ATOM 922 N N . ASP A 1 121 ? 3.286 -6.370 -2.467 1.00 95.75 121 ASP A N 1
ATOM 923 C CA . ASP A 1 121 ? 4.135 -6.426 -3.656 1.00 95.75 121 ASP A CA 1
ATOM 924 C C . ASP A 1 121 ? 3.457 -5.738 -4.855 1.00 95.75 121 ASP A C 1
ATOM 926 O O . ASP A 1 121 ? 4.108 -5.008 -5.606 1.00 95.75 121 ASP A O 1
ATOM 930 N N . SER A 1 122 ? 2.136 -5.892 -5.009 1.00 96.25 122 SER A N 1
ATOM 931 C CA . SER A 1 122 ? 1.348 -5.152 -6.005 1.00 96.25 122 SER A CA 1
ATOM 932 C C . SER A 1 122 ? 1.380 -3.644 -5.755 1.00 96.25 122 SER A C 1
ATOM 934 O O . SER A 1 122 ? 1.656 -2.867 -6.671 1.00 96.25 122 SER A O 1
ATOM 936 N N . LEU A 1 123 ? 1.187 -3.224 -4.502 1.00 95.56 123 LEU A N 1
ATOM 937 C CA . LEU A 1 123 ? 1.276 -1.822 -4.095 1.00 95.56 123 LEU A CA 1
ATOM 938 C C . LEU A 1 123 ? 2.677 -1.249 -4.347 1.00 95.56 123 LEU A C 1
ATOM 940 O O . LEU A 1 123 ? 2.804 -0.149 -4.882 1.00 95.56 123 LEU A O 1
ATOM 944 N N . ALA A 1 124 ? 3.734 -1.995 -4.020 1.00 94.69 124 ALA A N 1
ATOM 945 C CA . ALA A 1 124 ? 5.109 -1.573 -4.265 1.00 94.69 124 ALA A CA 1
ATOM 946 C C . ALA A 1 124 ? 5.390 -1.370 -5.760 1.00 94.69 124 ALA A C 1
ATOM 948 O O . ALA A 1 124 ? 5.990 -0.359 -6.129 1.00 94.69 124 ALA A O 1
ATOM 949 N N . ARG A 1 125 ? 4.906 -2.274 -6.625 1.00 95.00 125 ARG A N 1
ATOM 950 C CA . ARG A 1 125 ? 4.984 -2.114 -8.088 1.00 95.00 125 ARG A CA 1
ATOM 951 C C . ARG A 1 125 ? 4.255 -0.863 -8.564 1.00 95.00 125 ARG A C 1
ATOM 953 O O . ARG A 1 125 ? 4.832 -0.084 -9.316 1.00 95.00 125 ARG A O 1
ATOM 960 N N . HIS A 1 126 ? 3.033 -0.638 -8.081 1.00 95.50 126 HIS A N 1
ATOM 961 C CA . HIS A 1 126 ? 2.216 0.514 -8.475 1.00 95.50 126 HIS A CA 1
ATOM 962 C C . HIS A 1 126 ? 2.843 1.857 -8.093 1.00 95.50 126 HIS A C 1
ATOM 964 O O . HIS A 1 126 ? 2.750 2.804 -8.860 1.00 95.50 126 HIS A O 1
ATOM 970 N N . TYR A 1 127 ? 3.501 1.954 -6.935 1.00 95.00 127 TYR A N 1
ATOM 971 C CA . TYR A 1 127 ? 4.141 3.197 -6.476 1.00 95.00 127 TYR A CA 1
ATOM 972 C C . TYR A 1 127 ? 5.648 3.261 -6.761 1.00 95.00 127 TYR A C 1
ATOM 974 O O . TYR A 1 127 ? 6.364 4.033 -6.122 1.00 95.00 127 TYR A O 1
ATOM 982 N N . HIS A 1 128 ? 6.151 2.463 -7.706 1.00 94.38 128 HIS A N 1
ATOM 983 C CA . HIS A 1 128 ? 7.560 2.458 -8.122 1.00 94.38 128 HIS A CA 1
ATOM 984 C C . HIS A 1 128 ? 8.562 2.195 -6.978 1.00 94.38 128 HIS A C 1
ATOM 986 O O . HIS A 1 128 ? 9.699 2.665 -7.021 1.00 94.38 128 HIS A O 1
ATOM 992 N N . GLN A 1 129 ? 8.162 1.427 -5.959 1.00 93.50 129 GLN A N 1
ATOM 993 C CA . GLN A 1 129 ? 9.008 0.990 -4.839 1.00 93.50 129 GLN A CA 1
ATOM 994 C C . GLN A 1 129 ? 9.656 -0.376 -5.135 1.00 93.50 129 GLN A C 1
ATOM 996 O O . GLN A 1 129 ? 9.622 -1.301 -4.321 1.00 93.50 129 GLN A O 1
ATOM 1001 N N . VAL A 1 130 ? 10.225 -0.511 -6.334 1.00 93.56 130 VAL A N 1
ATOM 1002 C CA . VAL A 1 130 ? 10.779 -1.760 -6.884 1.00 93.56 130 VAL A CA 1
ATOM 1003 C C . VAL A 1 130 ? 12.265 -1.625 -7.198 1.00 93.56 130 VAL A C 1
ATOM 1005 O O . VAL A 1 130 ? 12.792 -0.516 -7.312 1.00 93.56 130 VAL A O 1
ATOM 1008 N N . TRP A 1 131 ? 12.942 -2.761 -7.347 1.00 92.31 131 TRP A N 1
ATOM 1009 C CA . TRP A 1 131 ? 14.297 -2.832 -7.875 1.00 92.31 131 TRP A CA 1
ATOM 1010 C C . TRP A 1 131 ? 14.294 -3.380 -9.315 1.00 92.31 131 TRP A C 1
ATOM 1012 O O . TRP A 1 131 ? 13.640 -4.393 -9.561 1.00 92.31 131 TRP A O 1
ATOM 1022 N N . PRO A 1 132 ? 15.040 -2.770 -10.260 1.00 93.31 132 PRO A N 1
ATOM 1023 C CA . PRO A 1 132 ? 15.768 -1.504 -10.141 1.00 93.31 132 PRO A CA 1
ATOM 1024 C C . PRO A 1 132 ? 14.825 -0.294 -10.045 1.00 93.31 132 PRO A C 1
ATOM 1026 O O . PRO A 1 132 ? 13.703 -0.315 -10.558 1.00 93.31 132 PRO A O 1
ATOM 1029 N N . ALA A 1 133 ? 15.305 0.772 -9.395 1.00 90.19 133 ALA A N 1
ATOM 1030 C CA . ALA A 1 133 ? 14.540 2.005 -9.230 1.00 90.19 133 ALA A CA 1
ATOM 1031 C C . ALA A 1 133 ? 14.175 2.608 -10.594 1.00 90.19 133 ALA A C 1
ATOM 1033 O O . ALA A 1 133 ? 15.012 2.695 -11.493 1.00 90.19 133 ALA A O 1
ATOM 1034 N N . GLN A 1 134 ? 12.925 3.041 -10.728 1.00 90.56 134 GLN A N 1
ATOM 1035 C CA . GLN A 1 134 ? 12.422 3.674 -11.941 1.00 90.56 134 GLN A CA 1
ATOM 1036 C C . GLN A 1 134 ? 12.617 5.201 -11.845 1.00 90.56 134 GLN A C 1
ATOM 1038 O O . GLN A 1 134 ? 12.703 5.734 -10.734 1.00 90.56 134 GLN A O 1
ATOM 1043 N N . PRO A 1 135 ? 12.660 5.947 -12.966 1.00 91.25 135 PRO A N 1
ATOM 1044 C CA . PRO A 1 135 ? 12.756 7.415 -12.932 1.00 91.25 135 PRO A CA 1
ATOM 1045 C C . PRO A 1 135 ? 11.750 8.111 -11.980 1.00 91.25 135 PRO A C 1
ATOM 1047 O O . PRO A 1 135 ? 12.165 8.990 -11.216 1.00 91.25 135 PRO A O 1
ATOM 1050 N N . PRO A 1 136 ? 10.474 7.679 -11.919 1.00 90.62 136 PRO A N 1
ATOM 1051 C CA . PRO A 1 136 ? 9.454 8.227 -11.024 1.00 90.62 136 PRO A CA 1
ATOM 1052 C C . PRO A 1 136 ? 9.747 8.040 -9.539 1.00 90.62 136 PRO A C 1
ATOM 1054 O O . PRO A 1 136 ? 9.291 8.835 -8.721 1.00 90.62 136 PRO A O 1
ATOM 1057 N N . THR A 1 137 ? 10.514 7.015 -9.153 1.00 91.12 137 THR A N 1
ATOM 1058 C CA . THR A 1 137 ? 10.800 6.692 -7.745 1.00 91.12 137 THR A CA 1
ATOM 1059 C C . THR A 1 137 ? 11.399 7.889 -6.999 1.00 91.12 137 THR A C 1
ATOM 1061 O O . THR A 1 137 ? 11.128 8.092 -5.817 1.00 91.12 137 THR A O 1
ATOM 1064 N N . ASN A 1 138 ? 12.176 8.727 -7.693 1.00 89.56 138 ASN A N 1
ATOM 1065 C CA . ASN A 1 138 ? 12.836 9.890 -7.103 1.00 89.56 138 ASN A CA 1
ATOM 1066 C C . ASN A 1 138 ? 11.898 11.064 -6.787 1.00 89.56 138 ASN A C 1
ATOM 1068 O O . ASN A 1 138 ? 12.320 11.968 -6.066 1.00 89.56 138 ASN A O 1
ATOM 1072 N N . THR A 1 139 ? 10.672 11.052 -7.314 1.00 91.75 139 THR A N 1
ATOM 1073 C CA . THR A 1 139 ? 9.683 12.131 -7.151 1.00 91.75 139 THR A CA 1
ATOM 1074 C C . THR A 1 139 ? 8.862 12.006 -5.867 1.00 91.75 139 THR A C 1
ATOM 1076 O O . THR A 1 139 ? 8.230 12.972 -5.445 1.00 91.75 139 THR A O 1
ATOM 1079 N N . TYR A 1 140 ? 8.864 10.834 -5.226 1.00 91.62 140 TYR A N 1
ATOM 1080 C CA . TYR A 1 140 ? 8.142 10.626 -3.975 1.00 91.62 140 TYR A CA 1
ATOM 1081 C C . TYR A 1 140 ? 8.871 11.283 -2.790 1.00 91.62 140 TYR A C 1
ATOM 1083 O O . TYR A 1 140 ? 10.106 11.266 -2.742 1.00 91.62 140 TYR A O 1
ATOM 1091 N N . PRO A 1 141 ? 8.129 11.829 -1.805 1.00 88.12 141 PRO A N 1
ATOM 1092 C CA . PRO A 1 141 ? 8.720 12.525 -0.659 1.00 88.12 141 PRO A CA 1
ATOM 1093 C C . PRO A 1 141 ? 9.505 11.585 0.265 1.00 88.12 141 PRO A C 1
ATOM 1095 O O . PRO A 1 141 ? 10.501 11.989 0.863 1.00 88.12 141 PRO A O 1
ATOM 1098 N N . HIS A 1 142 ? 9.081 10.324 0.360 1.00 86.19 142 HIS A N 1
ATOM 1099 C CA . HIS A 1 142 ? 9.727 9.298 1.168 1.00 86.19 142 HIS A CA 1
ATOM 1100 C C . HIS A 1 142 ? 10.223 8.164 0.279 1.00 86.19 142 HIS A C 1
ATOM 1102 O O . HIS A 1 142 ? 9.546 7.752 -0.662 1.00 86.19 142 HIS A O 1
ATOM 1108 N N . ARG A 1 143 ? 11.417 7.655 0.587 1.00 82.81 143 ARG A N 1
ATOM 1109 C CA . ARG A 1 143 ? 12.046 6.544 -0.131 1.00 82.81 143 ARG A CA 1
ATOM 1110 C C . ARG A 1 143 ? 12.250 5.389 0.824 1.00 82.81 143 ARG A C 1
ATOM 1112 O O . ARG A 1 143 ? 12.775 5.576 1.920 1.00 82.81 143 ARG A O 1
ATOM 1119 N N . VAL A 1 144 ? 11.888 4.195 0.382 1.00 88.94 144 VAL A N 1
ATOM 1120 C CA . VAL A 1 144 ? 12.079 2.968 1.153 1.00 88.94 144 VAL A CA 1
ATOM 1121 C C . VAL A 1 144 ? 12.943 1.995 0.378 1.00 88.94 144 VAL A C 1
ATOM 1123 O O . VAL A 1 144 ? 12.986 2.030 -0.851 1.00 88.94 144 VAL A O 1
ATOM 1126 N N . ARG A 1 145 ? 13.663 1.125 1.091 1.00 89.56 145 ARG A N 1
ATOM 1127 C CA . ARG A 1 145 ? 14.434 0.067 0.438 1.00 89.56 145 ARG A CA 1
ATOM 1128 C C . ARG A 1 145 ? 13.467 -0.858 -0.319 1.00 89.56 145 ARG A C 1
ATOM 1130 O O . ARG A 1 145 ? 12.620 -1.474 0.339 1.00 89.56 145 ARG A O 1
ATOM 1137 N N . PRO A 1 146 ? 13.589 -1.005 -1.649 1.00 90.25 146 PRO A N 1
ATOM 1138 C CA . PRO A 1 146 ? 12.722 -1.903 -2.396 1.00 90.25 146 PRO A CA 1
ATOM 1139 C C . PRO A 1 146 ? 12.924 -3.344 -1.918 1.00 90.25 146 PRO A C 1
ATOM 1141 O O . PRO A 1 146 ? 14.008 -3.721 -1.466 1.00 90.25 146 PRO A O 1
ATOM 1144 N N . TRP A 1 147 ? 11.856 -4.130 -1.968 1.00 92.06 147 TRP A N 1
ATOM 1145 C CA . TRP A 1 147 ? 11.898 -5.572 -1.704 1.00 92.06 147 TRP A CA 1
ATOM 1146 C C . TRP A 1 147 ? 11.422 -6.396 -2.898 1.00 92.06 147 TRP A C 1
ATOM 1148 O O . TRP A 1 147 ? 11.815 -7.546 -3.018 1.00 92.06 147 TRP A O 1
ATOM 1158 N N . VAL A 1 148 ? 10.625 -5.805 -3.790 1.00 92.06 148 VAL A N 1
ATOM 1159 C CA . VAL A 1 148 ? 10.186 -6.443 -5.034 1.00 92.06 148 VAL A CA 1
ATOM 1160 C C . VAL A 1 148 ? 11.277 -6.302 -6.092 1.00 92.06 148 VAL A C 1
ATOM 1162 O O . VAL A 1 148 ? 11.752 -5.188 -6.335 1.00 92.06 148 VAL A O 1
ATOM 1165 N N . GLY A 1 149 ? 11.674 -7.413 -6.714 1.00 89.56 149 GLY A N 1
ATOM 1166 C CA . GLY A 1 149 ? 12.755 -7.475 -7.703 1.00 89.56 149 GLY A CA 1
ATOM 1167 C C . GLY A 1 149 ? 14.163 -7.404 -7.101 1.00 89.56 149 G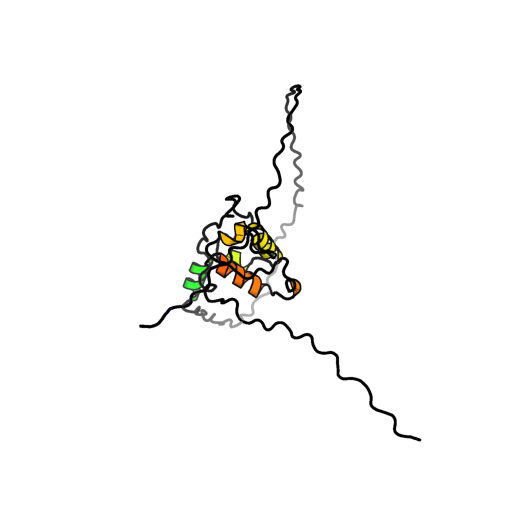LY A C 1
ATOM 1168 O O . GLY A 1 149 ? 15.151 -7.408 -7.835 1.00 89.56 149 GLY A O 1
ATOM 1169 N N . ALA A 1 150 ? 14.275 -7.317 -5.773 1.00 89.75 150 ALA A N 1
ATOM 1170 C CA . ALA A 1 150 ? 15.552 -7.313 -5.073 1.00 89.75 150 ALA A CA 1
ATOM 1171 C C . ALA A 1 150 ? 16.126 -8.744 -4.994 1.00 89.75 150 ALA A C 1
ATOM 1173 O O . ALA A 1 150 ? 15.362 -9.706 -4.926 1.00 89.75 150 ALA A O 1
ATOM 1174 N N . PRO A 1 151 ? 17.461 -8.923 -4.951 1.00 87.00 151 PRO A N 1
ATOM 1175 C CA . PRO A 1 151 ? 18.066 -10.257 -4.865 1.00 87.00 151 PRO A CA 1
ATOM 1176 C C . PRO A 1 151 ? 17.683 -11.011 -3.581 1.00 87.00 151 PRO A C 1
ATOM 1178 O O . PRO A 1 151 ? 17.770 -12.233 -3.535 1.00 87.00 151 PRO A O 1
ATOM 1181 N N . ASP A 1 152 ? 17.258 -10.286 -2.545 1.00 87.50 152 ASP A N 1
ATOM 1182 C CA . ASP A 1 152 ? 16.802 -10.810 -1.262 1.00 87.50 152 ASP A CA 1
ATOM 1183 C C . ASP A 1 152 ? 15.269 -10.859 -1.122 1.00 87.50 152 ASP A C 1
ATOM 1185 O O . ASP A 1 152 ? 14.783 -11.051 -0.011 1.00 87.50 152 ASP A O 1
ATOM 1189 N N . GLU A 1 153 ? 14.495 -10.727 -2.210 1.00 88.56 153 GLU A N 1
ATOM 1190 C CA . GLU A 1 153 ? 13.018 -10.693 -2.185 1.00 88.56 153 GLU A CA 1
ATOM 1191 C C . GLU A 1 153 ? 12.396 -11.856 -1.393 1.00 88.56 153 GLU A C 1
ATOM 1193 O O . GLU A 1 153 ? 11.487 -11.646 -0.588 1.00 88.56 153 GLU A O 1
ATOM 1198 N N . SER A 1 154 ? 12.925 -13.072 -1.553 1.00 87.94 154 SER A N 1
ATOM 1199 C CA . SER A 1 154 ? 12.431 -14.271 -0.863 1.00 87.94 154 SER A CA 1
ATOM 1200 C C . SER A 1 154 ? 12.769 -14.323 0.631 1.00 87.94 154 SER A C 1
ATOM 1202 O O . SER A 1 154 ? 12.203 -15.138 1.352 1.00 87.94 154 SER A O 1
ATOM 1204 N N . CYS A 1 155 ? 13.710 -13.501 1.099 1.00 88.69 155 CYS A N 1
ATOM 1205 C CA . CYS A 1 155 ? 14.147 -13.450 2.496 1.00 88.69 155 CYS A CA 1
ATOM 1206 C C . CYS A 1 155 ? 13.383 -12.388 3.309 1.00 88.69 155 CYS A C 1
ATOM 1208 O O . CYS A 1 155 ? 13.608 -12.245 4.510 1.00 88.69 155 CYS A O 1
ATOM 1210 N N . ILE A 1 156 ? 12.526 -11.593 2.664 1.00 91.12 156 ILE A N 1
ATOM 1211 C CA . ILE A 1 156 ? 11.880 -10.447 3.302 1.00 91.12 156 ILE A CA 1
ATOM 1212 C C . ILE A 1 156 ? 10.508 -10.852 3.833 1.00 91.12 156 ILE A C 1
ATOM 1214 O O . ILE A 1 156 ? 9.567 -11.097 3.077 1.00 91.12 156 ILE A O 1
ATOM 1218 N N . ASP A 1 157 ? 10.389 -10.837 5.158 1.00 93.06 157 ASP A N 1
ATOM 1219 C CA . ASP A 1 157 ? 9.154 -11.161 5.860 1.00 93.06 157 ASP A CA 1
ATOM 1220 C C . ASP A 1 157 ? 8.036 -10.145 5.596 1.00 93.06 157 ASP A C 1
ATOM 1222 O O . ASP A 1 157 ? 8.261 -8.944 5.403 1.00 93.06 157 ASP A O 1
ATOM 1226 N N . LEU A 1 158 ? 6.790 -10.617 5.710 1.00 93.88 158 LEU A N 1
ATOM 1227 C CA . LEU A 1 158 ? 5.582 -9.795 5.594 1.00 93.88 158 LEU A CA 1
ATOM 1228 C C . LEU A 1 158 ? 5.618 -8.563 6.510 1.00 93.88 158 LEU A C 1
ATOM 1230 O O . LEU A 1 158 ? 5.233 -7.470 6.097 1.00 93.88 158 LEU A O 1
ATOM 1234 N N . ALA A 1 159 ? 6.092 -8.728 7.747 1.00 91.88 159 ALA A N 1
ATOM 1235 C CA . ALA A 1 159 ? 6.203 -7.634 8.707 1.00 91.88 159 ALA A CA 1
ATOM 1236 C C . ALA A 1 159 ? 7.149 -6.535 8.201 1.00 91.88 159 ALA A C 1
ATOM 1238 O O . ALA A 1 159 ? 6.811 -5.356 8.275 1.00 91.88 159 ALA A O 1
ATOM 1239 N N . THR A 1 160 ? 8.283 -6.911 7.605 1.00 91.94 160 THR A N 1
ATOM 1240 C CA . THR A 1 160 ? 9.233 -5.966 7.009 1.00 91.94 160 THR A CA 1
ATOM 1241 C C . THR A 1 160 ? 8.643 -5.269 5.787 1.00 91.94 160 THR A C 1
ATOM 1243 O O . THR A 1 160 ? 8.805 -4.056 5.653 1.00 91.94 160 THR A O 1
ATOM 1246 N N . LYS A 1 161 ? 7.913 -5.990 4.922 1.00 93.62 161 LYS A N 1
ATOM 1247 C CA . LYS A 1 161 ? 7.200 -5.385 3.781 1.00 93.62 161 LYS A CA 1
ATOM 1248 C C . LYS A 1 161 ? 6.193 -4.338 4.254 1.00 93.62 161 LYS A C 1
ATOM 1250 O O . LYS A 1 161 ? 6.217 -3.201 3.785 1.00 93.62 161 LYS A O 1
ATOM 1255 N N . ARG A 1 162 ? 5.361 -4.685 5.245 1.00 94.25 162 ARG A N 1
ATOM 1256 C CA . ARG A 1 162 ? 4.402 -3.755 5.865 1.00 94.25 162 ARG A CA 1
ATOM 1257 C C . ARG A 1 162 ? 5.108 -2.567 6.489 1.00 94.25 162 ARG A C 1
ATOM 1259 O O . ARG A 1 162 ? 4.686 -1.442 6.277 1.00 94.25 162 ARG A O 1
ATOM 1266 N N . GLN A 1 163 ? 6.196 -2.791 7.211 1.00 92.00 163 GLN A N 1
ATOM 1267 C CA . GLN A 1 163 ? 6.919 -1.717 7.874 1.00 92.00 163 GLN A CA 1
ATOM 1268 C C . GLN A 1 163 ? 7.495 -0.708 6.882 1.00 92.00 163 GLN A C 1
ATOM 1270 O O . GLN A 1 163 ? 7.304 0.496 7.044 1.00 92.00 163 GLN A O 1
ATOM 1275 N N . ARG A 1 164 ? 8.135 -1.200 5.817 1.00 92.25 164 ARG A N 1
ATOM 1276 C CA . ARG A 1 164 ? 8.640 -0.352 4.736 1.00 92.25 164 ARG A CA 1
ATOM 1277 C C . ARG A 1 164 ? 7.493 0.385 4.050 1.00 92.25 164 ARG A C 1
ATOM 1279 O O . ARG A 1 164 ? 7.551 1.600 3.919 1.00 92.25 164 ARG A O 1
ATOM 1286 N N . PHE A 1 165 ? 6.422 -0.305 3.668 1.00 93.38 165 PHE A N 1
ATOM 1287 C CA . PHE A 1 165 ? 5.299 0.357 3.005 1.00 93.38 165 PHE A CA 1
ATOM 1288 C C . PHE A 1 165 ? 4.595 1.383 3.912 1.00 93.38 165 PHE A C 1
ATOM 1290 O O . PHE A 1 165 ? 4.262 2.471 3.460 1.00 93.38 165 PHE A O 1
ATOM 1297 N N . GLY A 1 166 ? 4.438 1.086 5.204 1.00 93.06 166 GLY A N 1
ATOM 1298 C CA . GLY A 1 166 ? 3.865 1.987 6.206 1.00 93.06 166 GLY A CA 1
ATOM 1299 C C . GLY A 1 166 ? 4.693 3.258 6.397 1.00 93.06 166 GLY A C 1
ATOM 1300 O O . GLY A 1 166 ? 4.126 4.345 6.502 1.00 93.06 166 GLY A O 1
ATOM 1301 N N . HIS A 1 167 ? 6.025 3.137 6.371 1.00 91.50 167 HIS A N 1
ATOM 1302 C CA . HIS A 1 167 ? 6.934 4.284 6.364 1.00 91.50 167 HIS A CA 1
ATOM 1303 C C . HIS A 1 167 ? 6.740 5.140 5.109 1.00 91.50 167 HIS A C 1
ATOM 1305 O O . HIS A 1 167 ? 6.620 6.359 5.200 1.00 91.50 167 HIS A O 1
ATOM 1311 N N . PHE A 1 168 ? 6.659 4.496 3.941 1.00 92.62 168 PHE A N 1
ATOM 1312 C CA . PHE A 1 168 ? 6.487 5.171 2.656 1.00 92.62 168 PHE A CA 1
ATOM 1313 C C . PHE A 1 168 ? 5.221 6.042 2.604 1.00 92.62 168 PHE A C 1
ATOM 1315 O O . PHE A 1 168 ? 5.280 7.176 2.133 1.00 92.62 168 PHE A O 1
ATOM 1322 N N . ILE A 1 169 ? 4.101 5.550 3.140 1.00 92.12 169 ILE A N 1
ATOM 1323 C CA . ILE A 1 169 ? 2.826 6.287 3.179 1.00 92.12 169 ILE A CA 1
ATOM 1324 C C . ILE A 1 169 ? 2.668 7.194 4.416 1.00 92.12 169 ILE A C 1
ATOM 1326 O O . ILE A 1 169 ? 1.611 7.793 4.603 1.00 92.12 169 ILE A O 1
ATOM 1330 N N . GLY A 1 170 ? 3.690 7.290 5.275 1.00 89.12 170 GLY A N 1
ATOM 1331 C CA . GLY A 1 170 ? 3.699 8.183 6.437 1.00 89.12 170 GLY A CA 1
ATOM 1332 C C . GLY A 1 170 ? 2.776 7.760 7.586 1.00 89.12 170 GLY A C 1
ATOM 1333 O O . GLY A 1 170 ? 2.267 8.615 8.313 1.00 89.12 170 GLY A O 1
ATOM 1334 N N . MET A 1 171 ? 2.528 6.460 7.772 1.00 88.25 171 MET A N 1
ATOM 1335 C CA . MET A 1 171 ? 1.686 5.993 8.876 1.00 88.25 171 MET A CA 1
ATOM 1336 C C . MET A 1 171 ? 2.383 6.147 10.245 1.00 88.25 171 MET A C 1
ATOM 1338 O O . MET A 1 171 ? 3.548 5.760 10.402 1.00 88.25 171 MET A O 1
ATOM 1342 N N . PRO A 1 172 ? 1.671 6.650 11.276 1.00 78.88 172 PRO A N 1
ATOM 1343 C CA . PRO A 1 172 ? 2.210 6.752 12.630 1.00 78.88 172 PRO A CA 1
ATOM 1344 C C . PRO A 1 172 ? 2.565 5.361 13.177 1.00 78.88 172 PRO A C 1
ATOM 1346 O O . PRO A 1 172 ? 1.813 4.406 12.997 1.00 78.88 172 PRO A O 1
ATOM 1349 N N . GLY A 1 173 ? 3.732 5.248 13.820 1.00 80.19 173 GLY A N 1
ATOM 1350 C CA . GLY A 1 173 ? 4.296 3.976 14.298 1.00 80.19 173 GLY A CA 1
ATOM 1351 C C . GLY A 1 173 ? 5.255 3.282 13.321 1.00 80.19 173 GLY A C 1
ATOM 1352 O O . GLY A 1 173 ? 5.987 2.389 13.732 1.00 80.19 173 GLY A O 1
ATOM 1353 N N . TYR A 1 174 ? 5.319 3.728 12.060 1.00 79.50 174 TYR A N 1
ATOM 1354 C CA . TYR A 1 174 ? 6.232 3.187 11.040 1.00 79.50 174 TYR A CA 1
ATOM 1355 C C . TYR A 1 174 ? 7.345 4.170 10.621 1.00 79.50 174 TYR A C 1
ATOM 1357 O O . TYR A 1 174 ? 8.207 3.844 9.807 1.00 79.50 174 TYR A O 1
ATOM 1365 N N . LEU A 1 175 ? 7.364 5.374 11.199 1.00 69.25 175 LEU A N 1
ATOM 1366 C CA . LEU A 1 175 ? 8.306 6.449 10.859 1.00 69.25 175 LEU A CA 1
ATOM 1367 C C . LEU A 1 175 ? 9.753 6.195 11.316 1.00 69.25 175 LEU A C 1
ATOM 1369 O O . LEU A 1 175 ? 10.668 6.697 10.673 1.00 69.25 175 LEU A O 1
ATOM 1373 N N . GLU A 1 176 ? 9.980 5.395 12.361 1.00 65.62 176 GLU A N 1
ATOM 1374 C CA . GLU A 1 176 ? 11.326 5.172 12.924 1.00 65.62 176 GLU A CA 1
ATOM 1375 C C . GLU A 1 176 ? 12.184 4.143 12.174 1.00 65.62 176 GLU A C 1
ATOM 1377 O O . GLU A 1 176 ? 13.337 3.925 12.539 1.00 65.62 176 GLU A O 1
ATOM 1382 N N . PHE A 1 177 ? 11.672 3.495 11.122 1.00 60.88 177 PHE A N 1
ATOM 1383 C CA . PHE A 1 177 ? 12.473 2.504 10.407 1.00 60.88 177 PHE A CA 1
ATOM 1384 C C . PHE A 1 177 ? 13.554 3.170 9.547 1.00 60.88 177 PHE A C 1
ATOM 1386 O O . PHE A 1 177 ? 13.352 3.466 8.369 1.00 60.88 177 PHE A O 1
ATOM 1393 N N . SER A 1 178 ? 14.735 3.382 10.127 1.00 53.25 178 SER A N 1
ATOM 1394 C CA . SER A 1 178 ? 15.952 3.610 9.360 1.00 53.25 178 SER A CA 1
ATOM 1395 C C . SER A 1 178 ? 16.302 2.330 8.599 1.00 53.25 178 SER A C 1
ATOM 1397 O O . SER A 1 178 ? 16.159 1.223 9.111 1.00 53.25 178 SER A O 1
ATOM 1399 N N . ASN A 1 179 ? 16.786 2.471 7.363 1.00 54.81 179 ASN A N 1
ATOM 1400 C CA . ASN A 1 179 ? 17.213 1.384 6.467 1.00 54.81 179 ASN A CA 1
ATOM 1401 C C . ASN A 1 179 ? 18.419 0.552 6.990 1.00 54.81 179 ASN A C 1
ATOM 1403 O O . ASN A 1 179 ? 19.187 0.000 6.203 1.00 54.81 179 ASN A O 1
ATOM 1407 N N . SER A 1 180 ? 18.626 0.474 8.302 1.00 51.72 180 SER A N 1
ATOM 1408 C CA . SER A 1 180 ? 19.770 -0.129 8.971 1.00 51.72 180 SER A CA 1
ATOM 1409 C C . SER A 1 180 ? 19.373 -1.413 9.704 1.00 51.72 180 SER A C 1
ATOM 1411 O O . SER A 1 180 ? 18.573 -1.370 10.632 1.00 51.72 180 SER A O 1
ATOM 1413 N N . ALA A 1 181 ? 20.042 -2.509 9.339 1.00 46.41 181 ALA A N 1
ATOM 1414 C CA . ALA A 1 181 ? 20.195 -3.745 10.111 1.00 46.41 181 ALA A CA 1
ATOM 1415 C C . ALA A 1 181 ? 19.060 -4.786 10.048 1.00 46.41 181 ALA A C 1
ATOM 1417 O O . ALA A 1 181 ? 18.448 -5.132 11.051 1.00 46.41 181 ALA A O 1
ATOM 1418 N N . LEU A 1 182 ? 18.917 -5.441 8.893 1.00 49.25 182 LEU A N 1
ATOM 1419 C CA . LEU A 1 182 ? 18.978 -6.904 8.944 1.00 49.25 182 LEU A CA 1
ATOM 1420 C C . LEU A 1 182 ? 20.390 -7.303 8.501 1.00 49.25 182 LEU A C 1
ATOM 1422 O O . LEU A 1 182 ? 20.828 -6.830 7.446 1.00 49.25 182 LEU A O 1
ATOM 1426 N N . PRO A 1 183 ? 21.133 -8.099 9.292 1.00 47.78 183 PRO A N 1
ATOM 1427 C CA . PRO A 1 183 ? 22.351 -8.729 8.812 1.00 47.78 183 PRO A CA 1
ATOM 1428 C C . PRO A 1 183 ? 21.986 -9.503 7.551 1.00 47.78 183 PRO A C 1
ATOM 1430 O O . PRO A 1 183 ? 21.058 -10.311 7.572 1.00 47.78 183 PRO A O 1
ATOM 1433 N N . ILE A 1 184 ? 22.697 -9.251 6.453 1.00 55.75 184 ILE A N 1
ATOM 1434 C CA . ILE A 1 184 ? 22.724 -10.200 5.341 1.00 55.75 184 ILE A CA 1
ATOM 1435 C C . ILE A 1 184 ? 23.079 -11.549 5.983 1.00 55.75 184 ILE A C 1
ATOM 1437 O O . ILE A 1 184 ? 24.100 -11.590 6.683 1.00 55.75 184 ILE A O 1
ATOM 1441 N N . PRO A 1 185 ? 22.265 -12.613 5.832 1.00 52.41 185 PRO A N 1
ATOM 1442 C CA . PRO A 1 185 ? 22.665 -13.939 6.268 1.00 52.41 185 PRO A CA 1
ATOM 1443 C C . PRO A 1 185 ? 24.009 -14.226 5.609 1.00 52.41 185 PRO A C 1
ATOM 1445 O O . PRO A 1 185 ? 24.093 -14.317 4.383 1.00 52.41 185 PRO A O 1
ATOM 1448 N N . GLN A 1 186 ? 25.075 -14.252 6.410 1.00 49.06 186 GLN A N 1
ATOM 1449 C CA . GLN A 1 186 ? 26.385 -14.653 5.921 1.00 49.06 186 GLN A CA 1
ATOM 1450 C C . GLN A 1 186 ? 26.183 -16.049 5.318 1.00 49.06 186 GLN A C 1
ATOM 1452 O O . GLN A 1 186 ? 25.571 -16.892 5.990 1.00 49.06 186 GLN A O 1
ATOM 1457 N N . PRO A 1 187 ? 26.590 -16.295 4.060 1.00 59.53 187 PRO A N 1
ATOM 1458 C CA . PRO A 1 187 ? 26.583 -17.646 3.530 1.00 59.53 187 PRO A CA 1
ATOM 1459 C C . PRO A 1 187 ? 27.359 -18.500 4.528 1.00 59.53 187 PRO A C 1
ATOM 1461 O O . PRO A 1 187 ? 28.479 -18.177 4.898 1.00 59.53 187 PRO A O 1
ATOM 1464 N N . MET A 1 188 ? 26.696 -19.517 5.063 1.00 54.34 188 MET A N 1
ATOM 1465 C CA . MET A 1 188 ? 27.290 -20.420 6.034 1.00 54.34 188 MET A CA 1
ATOM 1466 C C . MET A 1 188 ? 28.424 -21.133 5.303 1.00 54.34 188 MET A C 1
ATOM 1468 O O . MET A 1 188 ? 28.160 -21.991 4.459 1.00 54.34 188 MET A O 1
ATOM 1472 N N . ASP A 1 189 ? 29.661 -20.722 5.567 1.00 54.34 189 ASP A N 1
ATOM 1473 C CA . ASP A 1 189 ? 30.852 -21.281 4.944 1.00 54.34 189 ASP A CA 1
ATOM 1474 C C . ASP A 1 189 ? 30.862 -22.796 5.182 1.00 54.34 189 ASP A C 1
ATOM 1476 O O . ASP A 1 189 ? 31.062 -23.292 6.294 1.00 54.34 189 ASP A O 1
ATOM 1480 N N . ALA A 1 190 ? 30.588 -23.557 4.126 1.00 59.88 190 ALA A N 1
ATOM 1481 C CA . ALA A 1 190 ? 30.538 -25.010 4.141 1.00 59.88 190 ALA A CA 1
ATOM 1482 C C . ALA A 1 190 ? 31.952 -25.614 4.097 1.00 59.88 190 ALA A C 1
ATOM 1484 O O . ALA A 1 190 ? 32.222 -26.507 3.297 1.00 59.88 190 ALA A O 1
ATOM 1485 N N . GLU A 1 191 ? 32.871 -25.146 4.944 1.00 55.81 191 GLU A N 1
ATOM 1486 C CA . GLU A 1 191 ? 34.273 -25.567 4.898 1.00 55.81 191 GLU A CA 1
ATOM 1487 C C . GLU A 1 191 ? 34.760 -26.059 6.262 1.00 55.81 191 GLU A C 1
ATOM 1489 O O . GLU A 1 191 ? 35.515 -25.427 6.991 1.00 55.81 191 GLU A O 1
ATOM 1494 N N . GLY A 1 192 ? 34.279 -27.250 6.621 1.00 54.38 192 GLY A N 1
ATOM 1495 C CA . GLY A 1 192 ? 34.636 -27.909 7.872 1.00 54.38 192 GLY A CA 1
ATOM 1496 C C . GLY A 1 192 ? 34.487 -29.424 7.831 1.00 54.38 192 GLY A C 1
ATOM 1497 O O . GLY A 1 192 ? 33.988 -30.004 8.792 1.00 54.38 192 GLY A O 1
ATOM 1498 N N . ARG A 1 193 ? 34.866 -30.109 6.735 1.00 58.00 193 ARG A N 1
ATOM 1499 C CA . ARG A 1 193 ? 34.951 -31.586 6.757 1.00 58.00 193 ARG A CA 1
ATOM 1500 C C . ARG A 1 193 ? 35.876 -32.210 5.703 1.00 58.00 193 ARG A C 1
ATOM 1502 O O . ARG A 1 193 ? 35.436 -32.830 4.741 1.00 58.00 193 ARG A O 1
ATOM 1509 N N . SER A 1 194 ? 37.185 -32.119 5.920 1.00 57.25 194 SER A N 1
ATOM 1510 C CA . SER A 1 194 ? 38.199 -32.963 5.262 1.00 57.25 194 SER A CA 1
ATOM 1511 C C . SER A 1 194 ? 39.535 -32.772 5.992 1.00 57.25 194 SER A C 1
ATOM 1513 O O . SER A 1 194 ? 39.940 -31.640 6.169 1.00 57.25 194 SER A O 1
ATOM 1515 N N . LYS A 1 195 ? 40.298 -33.756 6.479 1.00 55.25 195 LYS A N 1
ATOM 1516 C CA . LYS A 1 195 ? 40.246 -35.221 6.467 1.00 55.25 195 LYS A CA 1
ATOM 1517 C C . LYS A 1 195 ? 40.955 -35.698 7.745 1.00 55.25 195 LYS A C 1
ATOM 1519 O O . LYS A 1 195 ? 42.096 -35.324 7.991 1.00 55.25 195 LYS A O 1
ATOM 1524 N N . ARG A 1 196 ? 40.301 -36.551 8.536 1.00 60.66 196 ARG A N 1
ATOM 1525 C CA . ARG A 1 196 ? 40.973 -37.465 9.474 1.00 60.66 196 ARG A CA 1
ATOM 1526 C C . ARG A 1 196 ? 41.265 -38.758 8.711 1.00 60.66 196 ARG A C 1
ATOM 1528 O O . ARG A 1 196 ? 40.399 -39.205 7.964 1.00 60.66 196 ARG A O 1
ATOM 1535 N N . ARG A 1 197 ? 42.420 -39.362 9.012 1.00 65.25 197 ARG A N 1
ATOM 1536 C CA . ARG A 1 197 ? 42.973 -40.654 8.552 1.00 65.25 197 ARG A CA 1
ATOM 1537 C C . ARG A 1 197 ? 43.923 -40.588 7.356 1.00 65.25 197 ARG A C 1
ATOM 1539 O O . ARG A 1 197 ? 43.513 -40.710 6.206 1.00 65.25 197 ARG A O 1
ATOM 1546 N N . LYS A 1 198 ? 45.215 -40.555 7.682 1.00 54.97 198 LYS A N 1
ATOM 1547 C CA . LYS A 1 198 ? 46.118 -41.653 7.321 1.00 54.97 198 LYS A CA 1
ATOM 1548 C C . LYS A 1 198 ? 47.298 -41.675 8.296 1.00 54.97 198 LYS A C 1
ATOM 1550 O O . LYS A 1 198 ? 48.267 -40.948 8.137 1.00 54.97 198 LYS A O 1
ATOM 1555 N N . GLU A 1 199 ? 47.129 -42.469 9.339 1.00 59.00 199 GLU A N 1
ATOM 1556 C CA . GLU A 1 199 ? 48.210 -43.158 10.038 1.00 59.00 199 GLU A CA 1
ATOM 1557 C C . GLU A 1 199 ? 48.022 -44.639 9.676 1.00 59.00 199 GLU A C 1
ATOM 1559 O O . GLU A 1 199 ? 46.878 -45.028 9.415 1.00 59.00 199 GLU A O 1
ATOM 1564 N N . GLU A 1 200 ? 49.121 -45.398 9.620 1.00 60.59 200 GLU A N 1
ATOM 1565 C CA . GLU A 1 200 ? 49.255 -46.790 9.138 1.00 60.59 200 GLU A CA 1
ATOM 1566 C C . GLU A 1 200 ? 49.608 -46.899 7.637 1.00 60.59 200 GLU A C 1
ATOM 1568 O O . GLU A 1 200 ? 48.743 -46.947 6.759 1.00 60.59 200 GLU A O 1
ATOM 1573 N N . ASN A 1 201 ? 50.898 -46.828 7.291 1.00 50.69 201 ASN A N 1
ATOM 1574 C CA . ASN A 1 201 ? 51.868 -47.936 7.356 1.00 50.69 201 ASN A CA 1
ATOM 1575 C C . ASN A 1 201 ? 53.241 -47.450 6.854 1.00 50.69 201 ASN A C 1
ATOM 1577 O O . ASN A 1 201 ? 53.265 -46.819 5.771 1.00 50.69 201 ASN A O 1
#

Radius of gyration: 33.93 Å; chains: 1; bounding box: 98×85×86 Å

Foldseek 3Di:
DDDDDDDDDDDDDDDDDDDDDDDDDDDDDDDDDDDDDDDDDDDDDDDDDDDDDDDDDDDDDDDDPPPPPPPPDDDDPCPVVVVVQQPDFADFDAAPPPRDGDPQPDGGNVSLVVDDPVRLLVVCVRNQLAPPGDPSQVVQPDHFNRLHPDPCVVVADPVNSSLRVCCSSVHPPSVPDDPDDDPPPDPPPPPDDDDDDDDDD